Protein AF-0000000084462634 (afdb_homodimer)

Structure (mmCIF, N/CA/C/O backbone):
data_AF-0000000084462634-model_v1
#
loop_
_entity.id
_entity.type
_entity.pdbx_description
1 polymer 'Uncharacterized protein'
#
loop_
_atom_site.group_PDB
_atom_site.id
_atom_site.type_symbol
_atom_site.label_atom_id
_atom_site.label_alt_id
_atom_site.label_comp_id
_atom_site.label_asym_id
_atom_site.label_entity_id
_atom_site.label_seq_id
_atom_site.pdbx_PDB_ins_code
_atom_site.Cartn_x
_atom_site.Cartn_y
_atom_site.Cartn_z
_atom_site.occupancy
_atom_site.B_iso_or_equiv
_atom_site.auth_seq_id
_atom_site.auth_comp_id
_atom_site.auth_asym_id
_atom_site.auth_atom_id
_atom_site.pdbx_PDB_model_num
ATOM 1 N N . MET A 1 1 ? 17.797 -13.641 -8.773 1 78.25 1 MET A N 1
ATOM 2 C CA . MET A 1 1 ? 16.578 -14.242 -8.227 1 78.25 1 MET A CA 1
ATOM 3 C C . MET A 1 1 ? 15.406 -13.273 -8.297 1 78.25 1 MET A C 1
ATOM 5 O O . MET A 1 1 ? 15.594 -12.055 -8.234 1 78.25 1 MET A O 1
ATOM 9 N N . ALA A 1 2 ? 14.234 -13.828 -8.555 1 92.56 2 ALA A N 1
ATOM 10 C CA . ALA A 1 2 ? 13.047 -12.992 -8.703 1 92.56 2 ALA A CA 1
ATOM 11 C C . ALA A 1 2 ? 12.695 -12.312 -7.383 1 92.56 2 ALA A C 1
ATOM 13 O O . ALA A 1 2 ? 12.93 -12.867 -6.309 1 92.56 2 ALA A O 1
ATOM 14 N N . ALA A 1 3 ? 12.227 -11.008 -7.48 1 96.06 3 ALA A N 1
ATOM 15 C CA . ALA A 1 3 ? 11.828 -10.273 -6.285 1 96.06 3 ALA A CA 1
ATOM 16 C C . ALA A 1 3 ? 10.75 -9.242 -6.605 1 96.06 3 ALA A C 1
ATOM 18 O O . ALA A 1 3 ? 10.578 -8.852 -7.766 1 96.06 3 ALA A O 1
ATOM 19 N N . VAL A 1 4 ? 9.992 -8.922 -5.578 1 96.5 4 VAL A N 1
ATOM 20 C CA . VAL A 1 4 ? 9.133 -7.742 -5.586 1 96.5 4 VAL A CA 1
ATOM 21 C C . VAL A 1 4 ? 9.844 -6.586 -4.887 1 96.5 4 VAL A C 1
ATOM 23 O O . VAL A 1 4 ? 10.344 -6.738 -3.77 1 96.5 4 VAL A O 1
ATOM 26 N N . SER A 1 5 ? 9.898 -5.465 -5.582 1 96.94 5 SER A N 1
ATOM 27 C CA . SER A 1 5 ? 10.539 -4.316 -4.941 1 96.94 5 SER A CA 1
ATOM 28 C C . SER A 1 5 ? 9.578 -3.133 -4.844 1 96.94 5 SER A C 1
ATOM 30 O O . SER A 1 5 ? 8.695 -2.971 -5.688 1 96.94 5 SER A O 1
ATOM 32 N N . PHE A 1 6 ? 9.797 -2.381 -3.797 1 96.44 6 PHE A N 1
ATOM 33 C CA . PHE A 1 6 ? 9.023 -1.192 -3.463 1 96.44 6 PHE A CA 1
ATOM 34 C C . PHE A 1 6 ? 9.922 -0.101 -2.893 1 96.44 6 PHE A C 1
ATOM 36 O O . PHE A 1 6 ? 10.727 -0.358 -1.994 1 96.44 6 PHE A O 1
ATOM 43 N N . SER A 1 7 ? 9.867 1.026 -3.521 1 98.12 7 SER A N 1
ATOM 44 C CA . SER A 1 7 ? 10.586 2.189 -3.012 1 98.12 7 SER A CA 1
ATOM 45 C C . SER A 1 7 ? 9.656 3.395 -2.873 1 98.12 7 SER A C 1
ATOM 47 O O . SER A 1 7 ? 8.656 3.494 -3.578 1 98.12 7 SER A O 1
ATOM 49 N N . TYR A 1 8 ? 10.016 4.25 -1.933 1 98.12 8 TYR A N 1
ATOM 50 C CA . TYR A 1 8 ? 9.219 5.453 -1.729 1 98.12 8 TYR A CA 1
ATOM 51 C C . TYR A 1 8 ? 10.094 6.621 -1.295 1 98.12 8 TYR A C 1
ATOM 53 O O . TYR A 1 8 ? 11.203 6.426 -0.807 1 98.12 8 TYR A O 1
ATOM 61 N N . ALA A 1 9 ? 9.617 7.762 -1.544 1 97.5 9 ALA A N 1
ATOM 62 C CA . ALA A 1 9 ? 10.172 9.031 -1.067 1 97.5 9 ALA A CA 1
ATOM 63 C C . ALA A 1 9 ? 9.062 10.008 -0.69 1 97.5 9 ALA A C 1
ATOM 65 O O . ALA A 1 9 ? 8.156 10.266 -1.488 1 97.5 9 ALA A O 1
ATOM 66 N N . LEU A 1 10 ? 9.156 10.477 0.592 1 96.38 10 LEU A N 1
ATOM 67 C CA . LEU A 1 10 ? 8.148 11.375 1.148 1 96.38 10 LEU A CA 1
ATOM 68 C C . LEU A 1 10 ? 8.773 12.711 1.549 1 96.38 10 LEU A C 1
ATOM 70 O O . LEU A 1 10 ? 9.945 12.766 1.932 1 96.38 10 LEU A O 1
ATOM 74 N N . GLU A 1 11 ? 8.039 13.758 1.393 1 92.12 11 GLU A N 1
ATOM 75 C CA . GLU A 1 11 ? 8.414 15.086 1.879 1 92.12 11 GLU A CA 1
ATOM 76 C C . GLU A 1 11 ? 7.359 15.641 2.836 1 92.12 11 GLU A C 1
ATOM 78 O O . GLU A 1 11 ? 6.566 16.5 2.463 1 92.12 11 GLU A O 1
ATOM 83 N N . PRO A 1 12 ? 7.375 15.086 4.047 1 90.5 12 PRO A N 1
ATOM 84 C CA . PRO A 1 12 ? 6.383 15.562 5.012 1 90.5 12 PRO A CA 1
ATOM 85 C C . PRO A 1 12 ? 6.633 17 5.465 1 90.5 12 PRO A C 1
ATOM 87 O O . PRO A 1 12 ? 7.707 17.547 5.207 1 90.5 12 PRO A O 1
ATOM 90 N N . PRO A 1 13 ? 5.574 17.578 6.062 1 88.31 13 PRO A N 1
ATOM 91 C CA . PRO A 1 13 ? 5.773 18.922 6.613 1 88.31 13 PRO A CA 1
ATOM 92 C C . PRO A 1 13 ? 6.914 18.969 7.629 1 88.31 13 PRO A C 1
ATOM 94 O O . PRO A 1 13 ? 7.211 17.969 8.281 1 88.31 13 PRO A O 1
ATOM 97 N N . ALA A 1 14 ? 7.492 20.219 7.695 1 85.69 14 ALA A N 1
ATOM 98 C CA . ALA A 1 14 ? 8.555 20.406 8.68 1 85.69 14 ALA A CA 1
ATOM 99 C C . ALA A 1 14 ? 7.996 20.406 10.102 1 85.69 14 ALA A C 1
ATOM 101 O O . ALA A 1 14 ? 6.867 20.844 10.328 1 85.69 14 ALA A O 1
ATOM 102 N N . GLY A 1 15 ? 8.695 19.875 11.008 1 84.06 15 GLY A N 1
ATOM 103 C CA . GLY A 1 15 ? 8.344 20.047 12.414 1 84.06 15 GLY A CA 1
ATOM 104 C C . GLY A 1 15 ? 7.52 18.891 12.953 1 84.06 15 GLY A C 1
ATOM 105 O O . GLY A 1 15 ? 7.148 18.891 14.133 1 84.06 15 GLY A O 1
ATOM 106 N N . ILE A 1 16 ? 7.156 17.953 12.039 1 88.94 16 ILE A N 1
ATOM 107 C CA . ILE A 1 16 ? 6.352 16.875 12.578 1 88.94 16 ILE A CA 1
ATOM 108 C C . ILE A 1 16 ? 7.262 15.836 13.242 1 88.94 16 ILE A C 1
ATOM 110 O O . ILE A 1 16 ? 8.438 15.727 12.891 1 88.94 16 ILE A O 1
ATOM 114 N N . THR A 1 17 ? 6.684 15.156 14.273 1 92.12 17 THR A N 1
ATOM 115 C CA . THR A 1 17 ? 7.375 14.008 14.844 1 92.12 17 THR A CA 1
ATOM 116 C C . THR A 1 17 ? 7.359 12.828 13.883 1 92.12 17 THR A C 1
ATOM 118 O O . THR A 1 17 ? 6.297 12.297 13.555 1 92.12 17 THR A O 1
ATOM 121 N N . ALA A 1 18 ? 8.531 12.531 13.5 1 93.31 18 ALA A N 1
ATOM 122 C CA . ALA A 1 18 ? 8.641 11.461 12.516 1 93.31 18 ALA A CA 1
ATOM 123 C C . ALA A 1 18 ? 8.312 10.109 13.148 1 93.31 18 ALA A C 1
ATOM 125 O O . ALA A 1 18 ? 8.711 9.836 14.281 1 93.31 18 ALA A O 1
ATOM 126 N N . PRO A 1 19 ? 7.59 9.297 12.375 1 96.75 19 PRO A N 1
ATOM 127 C CA . PRO A 1 19 ? 7.422 7.914 12.828 1 96.75 19 PRO A CA 1
ATOM 128 C C . PRO A 1 19 ? 8.688 7.074 12.641 1 96.75 19 PRO A C 1
ATOM 130 O O . PRO A 1 19 ? 9.734 7.605 12.281 1 96.75 19 PRO A O 1
ATOM 133 N N . ALA A 1 20 ? 8.594 5.75 13.078 1 96.88 20 ALA A N 1
ATOM 134 C CA . ALA A 1 20 ? 9.727 4.828 12.945 1 96.88 20 ALA A CA 1
ATOM 135 C C . ALA A 1 20 ? 10.102 4.633 11.477 1 96.88 20 ALA A C 1
ATOM 137 O O . ALA A 1 20 ? 11.273 4.414 11.156 1 96.88 20 ALA A O 1
ATOM 138 N N . GLU A 1 21 ? 9.125 4.754 10.578 1 97.31 21 GLU A N 1
ATOM 139 C CA . GLU A 1 21 ? 9.352 4.594 9.141 1 97.31 21 GLU A CA 1
ATOM 140 C C . GLU A 1 21 ? 10.086 5.801 8.562 1 97.31 21 GLU A C 1
ATOM 142 O O . GLU A 1 21 ? 9.641 6.941 8.727 1 97.31 21 GLU A O 1
ATOM 147 N N . PRO A 1 22 ? 11.219 5.562 7.867 1 97.5 22 PRO A N 1
ATOM 148 C CA . PRO A 1 22 ? 11.961 6.691 7.297 1 97.5 22 PRO A CA 1
ATOM 149 C C . PRO A 1 22 ? 11.203 7.379 6.164 1 97.5 22 PRO A C 1
ATOM 151 O O . PRO A 1 22 ? 10.227 6.832 5.648 1 97.5 22 PRO A O 1
ATOM 154 N N . LYS A 1 23 ? 11.648 8.609 5.793 1 96.88 23 LYS A N 1
ATOM 155 C CA . LYS A 1 23 ? 11.008 9.406 4.754 1 96.88 23 LYS A CA 1
ATOM 156 C C . LYS A 1 23 ? 11.266 8.812 3.371 1 96.88 23 LYS A C 1
ATOM 158 O O . LYS A 1 23 ? 10.617 9.195 2.395 1 96.88 23 LYS A O 1
ATOM 163 N N . ALA A 1 24 ? 12.297 8.023 3.275 1 97.75 24 ALA A N 1
ATOM 164 C CA . ALA A 1 24 ? 12.609 7.332 2.027 1 97.75 24 ALA A CA 1
ATOM 165 C C . ALA A 1 24 ? 13.297 5.992 2.299 1 97.75 24 ALA A C 1
ATOM 167 O O . ALA A 1 24 ? 14.102 5.875 3.229 1 97.75 24 ALA A O 1
ATOM 168 N N . ALA A 1 25 ? 12.883 4.996 1.543 1 98.31 25 ALA A N 1
ATOM 169 C CA . ALA A 1 25 ? 13.516 3.686 1.664 1 98.31 25 ALA A CA 1
ATOM 170 C C . ALA A 1 25 ? 13.227 2.82 0.443 1 98.31 25 ALA A C 1
ATOM 172 O O . ALA A 1 25 ? 12.328 3.131 -0.345 1 98.31 25 ALA A O 1
ATOM 173 N N . LYS A 1 26 ? 14.078 1.84 0.273 1 97.94 26 LYS A N 1
ATOM 174 C CA . LYS A 1 26 ? 13.891 0.791 -0.724 1 97.94 26 LYS A CA 1
ATOM 175 C C . LYS A 1 26 ? 13.758 -0.579 -0.063 1 97.94 26 LYS A C 1
ATOM 177 O O . LYS A 1 26 ? 14.57 -0.938 0.796 1 97.94 26 LYS A O 1
ATOM 182 N N . HIS A 1 27 ? 12.695 -1.283 -0.397 1 97.94 27 HIS A N 1
ATOM 183 C CA . HIS A 1 27 ? 12.445 -2.621 0.127 1 97.94 27 HIS A CA 1
ATOM 184 C C . HIS A 1 27 ? 12.414 -3.656 -0.992 1 97.94 27 HIS A C 1
ATOM 186 O O . HIS A 1 27 ? 11.969 -3.363 -2.104 1 97.94 27 HIS A O 1
ATOM 192 N N . SER A 1 28 ? 12.93 -4.836 -0.681 1 97.88 28 SER A N 1
ATOM 193 C CA . SER A 1 28 ? 12.93 -5.961 -1.611 1 97.88 28 SER A CA 1
ATOM 194 C C . SER A 1 28 ? 12.422 -7.234 -0.938 1 97.88 28 SER A C 1
ATOM 196 O O . SER A 1 28 ? 12.812 -7.539 0.191 1 97.88 28 SER A O 1
ATOM 198 N N . PHE A 1 29 ? 11.562 -7.945 -1.615 1 98 29 PHE A N 1
ATOM 199 C CA . PHE A 1 29 ? 10.938 -9.172 -1.136 1 98 29 PHE A CA 1
ATOM 200 C C . PHE A 1 29 ? 11.227 -10.328 -2.084 1 98 29 PHE A C 1
ATOM 202 O O . PHE A 1 29 ? 10.555 -10.477 -3.111 1 98 29 PHE A O 1
ATOM 209 N N . PRO A 1 30 ? 12.227 -11.094 -1.729 1 97.44 30 PRO A N 1
ATOM 210 C CA . PRO A 1 30 ? 12.617 -12.18 -2.643 1 97.44 30 PRO A CA 1
ATOM 211 C C . PRO A 1 30 ? 11.516 -13.227 -2.814 1 97.44 30 PRO A C 1
ATOM 213 O O . PRO A 1 30 ? 10.781 -13.516 -1.868 1 97.44 30 PRO A O 1
ATOM 216 N N . VAL A 1 31 ? 11.375 -13.695 -4.043 1 96.31 31 VAL A N 1
ATOM 217 C CA . VAL A 1 31 ? 10.539 -14.859 -4.324 1 96.31 31 VAL A CA 1
ATOM 218 C C . VAL A 1 31 ? 11.352 -16.141 -4.152 1 96.31 31 VAL A C 1
ATOM 220 O O . VAL A 1 31 ? 12.148 -16.5 -5.023 1 96.31 31 VAL A O 1
ATOM 223 N N . VAL A 1 32 ? 11.141 -16.781 -2.988 1 95.25 32 VAL A N 1
ATOM 224 C CA . VAL A 1 32 ? 11.906 -17.984 -2.662 1 95.25 32 VAL A CA 1
ATOM 225 C C . VAL A 1 32 ? 10.969 -19.188 -2.564 1 95.25 32 VAL A C 1
ATOM 227 O O . VAL A 1 32 ? 10.359 -19.422 -1.52 1 95.25 32 VAL A O 1
ATOM 230 N N . PRO A 1 33 ? 10.938 -19.875 -3.672 1 92.94 33 PRO A N 1
ATOM 231 C CA . PRO A 1 33 ? 10.055 -21.031 -3.635 1 92.94 33 PRO A CA 1
ATOM 232 C C . PRO A 1 33 ? 10.492 -22.078 -2.605 1 92.94 33 PRO A C 1
ATOM 234 O O . PRO A 1 33 ? 11.688 -22.344 -2.461 1 92.94 33 PRO A O 1
ATOM 237 N N . GLY A 1 34 ? 9.539 -22.484 -1.8 1 91.56 34 GLY A N 1
ATOM 238 C CA . GLY A 1 34 ? 9.773 -23.578 -0.873 1 91.56 34 GLY A CA 1
ATOM 239 C C . GLY A 1 34 ? 9.414 -24.938 -1.444 1 91.56 34 GLY A C 1
ATOM 240 O O . GLY A 1 34 ? 9.555 -25.172 -2.646 1 91.56 34 GLY A O 1
ATOM 241 N N . ALA A 1 35 ? 9.133 -25.812 -0.493 1 86.81 35 ALA A N 1
ATOM 242 C CA . ALA A 1 35 ? 8.648 -27.125 -0.884 1 86.81 35 ALA A CA 1
ATOM 243 C C . ALA A 1 35 ? 7.195 -27.078 -1.332 1 86.81 35 ALA A C 1
ATOM 245 O O . ALA A 1 35 ? 6.43 -26.219 -0.873 1 86.81 35 ALA A O 1
ATOM 246 N N . GLY A 1 36 ? 6.848 -27.719 -2.42 1 80.94 36 GLY A N 1
ATOM 247 C CA . GLY A 1 36 ? 5.473 -27.828 -2.887 1 80.94 36 GLY A CA 1
ATOM 248 C C . GLY A 1 36 ? 5.215 -29.062 -3.721 1 80.94 36 GLY A C 1
ATOM 249 O O . GLY A 1 36 ? 6.094 -29.922 -3.863 1 80.94 36 GLY A O 1
ATOM 250 N N . ARG A 1 37 ? 3.918 -29.203 -4.059 1 85.5 37 ARG A N 1
ATOM 251 C CA . ARG A 1 37 ? 3.533 -30.328 -4.887 1 85.5 37 ARG A CA 1
ATOM 252 C C . ARG A 1 37 ? 4.285 -30.328 -6.211 1 85.5 37 ARG A C 1
ATOM 254 O O . ARG A 1 37 ? 4.516 -31.375 -6.809 1 85.5 37 ARG A O 1
ATOM 261 N N . SER A 1 38 ? 4.598 -29.109 -6.66 1 88.38 38 SER A N 1
ATOM 262 C CA . SER A 1 38 ? 5.375 -28.891 -7.879 1 88.38 38 SER A CA 1
ATOM 263 C C . SER A 1 38 ? 6.207 -27.609 -7.789 1 88.38 38 SER A C 1
ATOM 265 O O . SER A 1 38 ? 5.934 -26.75 -6.961 1 88.38 38 SER A O 1
ATOM 267 N N . ALA A 1 39 ? 7.203 -27.578 -8.602 1 86.5 39 ALA A N 1
ATOM 268 C CA . ALA A 1 39 ? 8.047 -26.391 -8.672 1 86.5 39 ALA A CA 1
ATOM 269 C C . ALA A 1 39 ? 7.227 -25.156 -9.055 1 86.5 39 ALA A C 1
ATOM 271 O O . ALA A 1 39 ? 7.48 -24.062 -8.555 1 86.5 39 ALA A O 1
ATOM 272 N N . THR A 1 40 ? 6.273 -25.391 -9.898 1 87.38 40 THR A N 1
ATOM 273 C CA . THR A 1 40 ? 5.41 -24.312 -10.367 1 87.38 40 THR A CA 1
ATOM 274 C C . THR A 1 40 ? 4.539 -23.797 -9.227 1 87.38 40 THR A C 1
ATOM 276 O O . THR A 1 40 ? 4.453 -22.578 -9.016 1 87.38 40 THR A O 1
ATOM 279 N N . GLU A 1 41 ? 3.986 -24.625 -8.555 1 86.94 41 GLU A N 1
ATOM 280 C CA . GLU A 1 41 ? 3.158 -24.234 -7.418 1 86.94 41 GLU A CA 1
ATOM 281 C C . GLU A 1 41 ? 3.984 -23.531 -6.352 1 86.94 41 GLU A C 1
ATOM 283 O O . GLU A 1 41 ? 3.539 -22.531 -5.777 1 86.94 41 GLU A O 1
ATOM 288 N N . ALA A 1 42 ? 5.125 -24.016 -6.109 1 91.69 42 ALA A N 1
ATOM 289 C CA . ALA A 1 42 ? 6.008 -23.422 -5.109 1 91.69 42 ALA A CA 1
ATOM 290 C C . ALA A 1 42 ? 6.387 -21.984 -5.492 1 91.69 42 ALA A C 1
ATOM 292 O O . ALA A 1 42 ? 6.449 -21.109 -4.633 1 91.69 42 ALA A O 1
ATOM 293 N N . TYR A 1 43 ? 6.586 -21.812 -6.758 1 92.94 43 TYR A N 1
ATOM 294 C CA . TYR A 1 43 ? 6.949 -20.484 -7.215 1 92.94 43 TYR A CA 1
ATOM 295 C C . TYR A 1 43 ? 5.777 -19.516 -7.074 1 92.94 43 TYR A C 1
ATOM 297 O O . TYR A 1 43 ? 5.949 -18.375 -6.629 1 92.94 43 TYR A O 1
ATOM 305 N N . TYR A 1 44 ? 4.562 -19.953 -7.426 1 93.44 44 TYR A N 1
ATOM 306 C CA . TYR A 1 44 ? 3.375 -19.109 -7.332 1 93.44 44 TYR A CA 1
ATOM 307 C C . TYR A 1 44 ? 3.096 -18.719 -5.887 1 93.44 44 TYR A C 1
ATOM 309 O O . TYR A 1 44 ? 2.771 -17.562 -5.598 1 93.44 44 TYR A O 1
ATOM 317 N N . THR A 1 45 ? 3.25 -19.656 -5.039 1 92.94 45 THR A N 1
ATOM 318 C CA . THR A 1 45 ? 3.035 -19.391 -3.619 1 92.94 45 THR A CA 1
ATOM 319 C C . THR A 1 45 ? 4.043 -18.359 -3.1 1 92.94 45 THR A C 1
ATOM 321 O O . THR A 1 45 ? 3.672 -17.422 -2.395 1 92.94 45 THR A O 1
ATOM 324 N N . ALA A 1 46 ? 5.23 -18.531 -3.492 1 95.5 46 ALA A N 1
ATOM 325 C CA . ALA A 1 46 ? 6.285 -17.625 -3.061 1 95.5 46 ALA A CA 1
ATOM 326 C C . ALA A 1 46 ? 6.07 -16.234 -3.635 1 95.5 46 ALA A C 1
ATOM 328 O O . ALA A 1 46 ? 6.293 -15.227 -2.949 1 95.5 46 ALA A O 1
ATOM 329 N N . ALA A 1 47 ? 5.648 -16.188 -4.879 1 96.06 47 ALA A N 1
ATOM 330 C CA . ALA A 1 47 ? 5.391 -14.898 -5.527 1 96.06 47 ALA A CA 1
ATOM 331 C C . ALA A 1 47 ? 4.246 -14.164 -4.844 1 96.06 47 ALA A C 1
ATOM 333 O O . ALA A 1 47 ? 4.34 -12.961 -4.586 1 96.06 47 ALA A O 1
ATOM 334 N N . SER A 1 48 ? 3.182 -14.922 -4.52 1 95 48 SER A N 1
ATOM 335 C CA . SER A 1 48 ? 2.047 -14.328 -3.818 1 95 48 SER A CA 1
ATOM 336 C C . SER A 1 48 ? 2.459 -13.797 -2.449 1 95 48 SER A C 1
ATOM 338 O O . SER A 1 48 ? 2.035 -12.711 -2.047 1 95 48 SER A O 1
ATOM 340 N N . ALA A 1 49 ? 3.275 -14.508 -1.834 1 96.25 49 ALA A N 1
ATOM 341 C CA . ALA A 1 49 ? 3.742 -14.086 -0.515 1 96.25 49 ALA A CA 1
ATOM 342 C C . ALA A 1 49 ? 4.586 -12.82 -0.606 1 96.25 49 ALA A C 1
ATOM 344 O O . ALA A 1 49 ? 4.477 -11.93 0.244 1 96.25 49 ALA A O 1
ATOM 345 N N . ALA A 1 50 ? 5.434 -12.805 -1.58 1 97.62 50 ALA A N 1
ATOM 346 C CA . ALA A 1 50 ? 6.266 -11.625 -1.783 1 97.62 50 ALA A CA 1
ATOM 347 C C . ALA A 1 50 ? 5.41 -10.391 -2.053 1 97.62 50 ALA A C 1
ATOM 349 O O . ALA A 1 50 ? 5.668 -9.312 -1.509 1 97.62 50 ALA A O 1
ATOM 350 N N . LEU A 1 51 ? 4.344 -10.578 -2.826 1 97.69 51 LEU A N 1
ATOM 351 C CA . LEU A 1 51 ? 3.432 -9.484 -3.137 1 97.69 51 LEU A CA 1
ATOM 352 C C . LEU A 1 51 ? 2.695 -9.016 -1.886 1 97.69 51 LEU A C 1
ATOM 354 O O . LEU A 1 51 ? 2.545 -7.816 -1.659 1 97.69 51 LEU A O 1
ATOM 358 N N . LYS A 1 52 ? 2.262 -9.922 -1.144 1 97.62 52 LYS A N 1
ATOM 359 C CA . LYS A 1 52 ? 1.548 -9.602 0.089 1 97.62 52 LYS A CA 1
ATOM 360 C C . LYS A 1 52 ? 2.449 -8.852 1.067 1 97.62 52 LYS A C 1
ATOM 362 O O . LYS A 1 52 ? 2.01 -7.91 1.726 1 97.62 52 LYS A O 1
ATOM 367 N N . SER A 1 53 ? 3.639 -9.242 1.167 1 98 53 SER A N 1
ATOM 368 C CA . SER A 1 53 ? 4.59 -8.594 2.062 1 98 53 SER A CA 1
ATOM 369 C C . SER A 1 53 ? 4.879 -7.164 1.616 1 98 53 SER A C 1
ATOM 371 O O . SER A 1 53 ? 4.977 -6.254 2.445 1 98 53 SER A O 1
ATOM 373 N N . ALA A 1 54 ? 5.047 -6.992 0.354 1 98.06 54 ALA A N 1
ATOM 374 C CA . ALA A 1 54 ? 5.266 -5.656 -0.188 1 98.06 54 ALA A CA 1
ATOM 375 C C . ALA A 1 54 ? 4.082 -4.742 0.108 1 98.06 54 ALA A C 1
ATOM 377 O O . ALA A 1 54 ? 4.262 -3.592 0.513 1 98.06 54 ALA A O 1
ATOM 378 N N . GLN A 1 55 ? 2.885 -5.305 -0.094 1 97.81 55 GLN A N 1
ATOM 379 C CA . GLN A 1 55 ? 1.665 -4.555 0.184 1 97.81 55 GLN A CA 1
ATOM 380 C C . GLN A 1 55 ? 1.593 -4.148 1.652 1 97.81 55 GLN A C 1
ATOM 382 O O . GLN A 1 55 ? 1.281 -2.996 1.969 1 97.81 55 GLN A O 1
ATOM 387 N N . ALA A 1 56 ? 1.848 -5.031 2.494 1 98.12 56 ALA A N 1
ATOM 388 C CA . ALA A 1 56 ? 1.815 -4.777 3.932 1 98.12 56 ALA A CA 1
ATOM 389 C C . ALA A 1 56 ? 2.822 -3.697 4.32 1 98.12 56 ALA A C 1
ATOM 391 O O . ALA A 1 56 ? 2.52 -2.818 5.129 1 98.12 56 ALA A O 1
ATOM 392 N N . GLN A 1 57 ? 3.996 -3.787 3.752 1 98 57 GLN A N 1
ATOM 393 C CA . GLN A 1 57 ? 5.027 -2.799 4.047 1 98 57 GLN A CA 1
ATOM 394 C C . GLN A 1 57 ? 4.613 -1.411 3.564 1 98 57 GLN A C 1
ATOM 396 O O . GLN A 1 57 ? 4.812 -0.419 4.27 1 98 57 GLN A O 1
ATOM 401 N N . ALA A 1 58 ? 4.078 -1.388 2.363 1 98.06 58 ALA A N 1
ATOM 402 C CA . ALA A 1 58 ? 3.594 -0.114 1.84 1 98.06 58 ALA A CA 1
ATOM 403 C C . ALA A 1 58 ? 2.525 0.483 2.75 1 98.06 58 ALA A C 1
ATOM 405 O O . ALA A 1 58 ? 2.566 1.673 3.072 1 98.06 58 ALA A O 1
ATOM 406 N N . ASN A 1 59 ? 1.568 -0.334 3.154 1 98.25 59 ASN A N 1
ATOM 407 C CA . ASN A 1 59 ? 0.503 0.121 4.043 1 98.25 59 ASN A CA 1
ATOM 408 C C . ASN A 1 59 ? 1.059 0.618 5.375 1 98.25 59 ASN A C 1
ATOM 410 O O . ASN A 1 59 ? 0.603 1.634 5.902 1 98.25 59 ASN A O 1
ATOM 414 N N . GLU A 1 60 ? 1.97 -0.079 5.883 1 98.25 60 GLU A N 1
ATOM 415 C CA . GLU A 1 60 ? 2.59 0.316 7.145 1 98.25 60 GLU A CA 1
ATOM 416 C C . GLU A 1 60 ? 3.254 1.685 7.027 1 98.25 60 GLU A C 1
ATOM 418 O O . GLU A 1 60 ? 3.045 2.557 7.875 1 98.25 60 GLU A O 1
ATOM 423 N N . VAL A 1 61 ? 4.027 1.854 6.02 1 98.19 61 VAL A N 1
ATOM 424 C CA . VAL A 1 61 ? 4.773 3.09 5.812 1 98.19 61 VAL A CA 1
ATOM 425 C C . VAL A 1 61 ? 3.805 4.258 5.641 1 98.19 61 VAL A C 1
ATOM 427 O O . VAL A 1 61 ? 3.898 5.258 6.355 1 98.19 61 VAL A O 1
ATOM 430 N N . PHE A 1 62 ? 2.826 4.137 4.73 1 98.12 62 PHE A N 1
ATOM 431 C CA . PHE A 1 62 ? 1.956 5.258 4.391 1 98.12 62 PHE A CA 1
ATOM 432 C C . PHE A 1 62 ? 0.996 5.562 5.535 1 98.12 62 PHE A C 1
ATOM 434 O O . PHE A 1 62 ? 0.662 6.723 5.781 1 98.12 62 PHE A O 1
ATOM 441 N N . SER A 1 63 ? 0.615 4.516 6.23 1 97.75 63 SER A N 1
ATOM 442 C CA . SER A 1 63 ? -0.244 4.738 7.387 1 97.75 63 SER A CA 1
ATOM 443 C C . SER A 1 63 ? 0.505 5.461 8.5 1 97.75 63 SER A C 1
ATOM 445 O O . SER A 1 63 ? -0.04 6.367 9.141 1 97.75 63 SER A O 1
ATOM 447 N N . ALA A 1 64 ? 1.752 5.078 8.75 1 98 64 ALA A N 1
ATOM 448 C CA . ALA A 1 64 ? 2.541 5.707 9.812 1 98 64 ALA A CA 1
ATOM 449 C C . ALA A 1 64 ? 2.734 7.195 9.539 1 98 64 ALA A C 1
ATOM 451 O O . ALA A 1 64 ? 2.594 8.016 10.453 1 98 64 ALA A O 1
ATOM 452 N N . TRP A 1 65 ? 2.979 7.496 8.344 1 97.75 65 TRP A N 1
ATOM 453 C CA . TRP A 1 65 ? 3.232 8.891 7.996 1 97.75 65 TRP A CA 1
ATOM 454 C C . TRP A 1 65 ? 1.933 9.68 7.941 1 97.75 65 TRP A C 1
ATOM 456 O O . TRP A 1 65 ? 1.896 10.852 8.328 1 97.75 65 TRP A O 1
ATOM 466 N N . LYS A 1 66 ? 0.88 9.086 7.438 1 96.06 66 LYS A N 1
ATOM 467 C CA . LYS A 1 66 ? -0.434 9.727 7.457 1 96.06 66 LYS A CA 1
ATOM 468 C C . LYS A 1 66 ? -0.853 10.078 8.883 1 96.06 66 LYS A C 1
ATOM 470 O O . LYS A 1 66 ? -1.334 11.188 9.141 1 96.06 66 LYS A O 1
ATOM 475 N N . ASP A 1 67 ? -0.613 9.18 9.75 1 96.31 67 ASP A N 1
ATOM 476 C CA . ASP A 1 67 ? -0.952 9.406 11.156 1 96.31 67 ASP A CA 1
ATOM 477 C C . ASP A 1 67 ? -0.101 10.523 11.758 1 96.31 67 ASP A C 1
ATOM 479 O O . ASP A 1 67 ? -0.61 11.375 12.484 1 96.31 67 ASP A O 1
ATOM 483 N N . ALA A 1 68 ? 1.189 10.484 11.438 1 96 68 ALA A N 1
ATOM 484 C CA . ALA A 1 68 ? 2.096 11.508 11.953 1 96 68 ALA A CA 1
ATOM 485 C C . ALA A 1 68 ? 1.692 12.898 11.461 1 96 68 ALA A C 1
ATOM 487 O O . ALA A 1 68 ? 1.653 13.852 12.234 1 96 68 ALA A O 1
ATOM 488 N N . VAL A 1 69 ? 1.354 12.977 10.242 1 95.38 69 VAL A N 1
ATOM 489 C CA . VAL A 1 69 ? 0.93 14.242 9.648 1 95.38 69 VAL A CA 1
ATOM 490 C C . VAL A 1 69 ? -0.417 14.664 10.234 1 95.38 69 VAL A C 1
ATOM 492 O O . VAL A 1 69 ? -0.616 15.828 10.578 1 95.38 69 VAL A O 1
ATOM 495 N N . GLY A 1 70 ? -1.302 13.742 10.297 1 92.5 70 GLY A N 1
ATOM 496 C CA . GLY A 1 70 ? -2.611 14.008 10.875 1 92.5 70 GLY A CA 1
ATOM 497 C C . GLY A 1 70 ? -2.549 14.469 12.312 1 92.5 70 GLY A C 1
ATOM 498 O O . GLY A 1 70 ? -3.264 15.398 12.703 1 92.5 70 GLY A O 1
ATOM 499 N N . ASP A 1 71 ? -1.688 13.875 13.078 1 91.31 71 ASP A N 1
ATOM 500 C CA . ASP A 1 71 ? -1.509 14.234 14.477 1 91.31 71 ASP A CA 1
ATOM 501 C C . ASP A 1 71 ? -0.945 15.648 14.609 1 91.31 71 ASP A C 1
ATOM 503 O O . ASP A 1 71 ? -1.37 16.406 15.477 1 91.31 71 ASP A O 1
ATOM 507 N N . ALA A 1 72 ? -0.01 15.961 13.773 1 89.19 72 ALA A N 1
ATOM 508 C CA . ALA A 1 72 ? 0.594 17.281 13.797 1 89.19 72 ALA A CA 1
ATOM 509 C C . ALA A 1 72 ? -0.421 18.359 13.406 1 89.19 72 ALA A C 1
ATOM 511 O O . ALA A 1 72 ? -0.413 19.469 13.961 1 89.19 72 ALA A O 1
ATOM 512 N N . GLU A 1 73 ? -1.287 18.031 12.492 1 85.69 73 GLU A N 1
ATOM 513 C CA . GLU A 1 73 ? -2.332 18.953 12.055 1 85.69 73 GLU A CA 1
ATOM 514 C C . GLU A 1 73 ? -3.326 19.234 13.18 1 85.69 73 GLU A C 1
ATOM 516 O O . GLU A 1 73 ? -3.711 20.391 13.406 1 85.69 73 GLU A O 1
ATOM 521 N N . LYS A 1 74 ? -3.754 18.234 13.906 1 83.31 74 LYS A N 1
ATOM 522 C CA . LYS A 1 74 ? -4.68 18.359 15.023 1 83.31 74 LYS A CA 1
ATOM 523 C C . LYS A 1 74 ? -4.09 19.219 16.141 1 83.31 74 LYS A C 1
ATOM 525 O O . LYS A 1 74 ? -4.797 20.016 16.75 1 83.31 74 LYS A O 1
ATOM 530 N N . HIS A 1 75 ? -2.83 19.016 16.375 1 78.44 75 HIS A N 1
ATOM 531 C CA . HIS A 1 75 ? -2.158 19.781 17.422 1 78.44 75 HIS A CA 1
ATOM 532 C C . HIS A 1 75 ? -2.041 21.25 17.062 1 78.44 75 HIS A C 1
ATOM 534 O O . HIS A 1 75 ? -2.039 22.109 17.938 1 78.44 75 HIS A O 1
ATOM 540 N N . LYS A 1 76 ? -1.915 21.5 15.859 1 75.25 76 LYS A N 1
ATOM 541 C CA . LYS A 1 76 ? -1.814 22.875 15.414 1 75.25 76 LYS A CA 1
ATOM 542 C C . LYS A 1 76 ? -3.172 23.578 15.469 1 75.25 76 LYS A C 1
ATOM 544 O O . LYS A 1 76 ? -3.256 24.766 15.766 1 75.25 76 LYS A O 1
ATOM 549 N N . GLU A 1 77 ? -4.25 22.906 15.055 1 67.69 77 GLU A N 1
ATOM 550 C CA . GLU A 1 77 ? -5.582 23.5 15.055 1 67.69 77 GLU A CA 1
ATOM 551 C C . GLU A 1 77 ? -6.133 23.625 16.469 1 67.69 77 GLU A C 1
ATOM 553 O O . GLU A 1 77 ? -6.914 24.531 16.766 1 67.69 77 GLU A O 1
ATOM 558 N N . ASN A 1 78 ? -6.035 22.547 17.219 1 61.91 78 ASN A N 1
ATOM 559 C CA . ASN A 1 78 ? -6.527 22.609 18.594 1 61.91 78 ASN A CA 1
ATOM 560 C C . ASN A 1 78 ? -5.426 22.281 19.594 1 61.91 78 ASN A C 1
ATOM 562 O O . ASN A 1 78 ? -5.375 21.188 20.141 1 61.91 78 ASN A O 1
ATOM 566 N N . PRO A 1 79 ? -4.391 23.156 19.609 1 55.47 79 PRO A N 1
ATOM 567 C CA . PRO A 1 79 ? -3.314 22.844 20.547 1 55.47 79 PRO A CA 1
ATOM 568 C C . PRO A 1 79 ? -3.834 22.344 21.891 1 55.47 79 PRO A C 1
ATOM 570 O O . PRO A 1 79 ? -3.148 21.594 22.578 1 55.47 79 PRO A O 1
ATOM 573 N N . GLY A 1 80 ? -4.871 22.859 22.422 1 51.97 80 GLY A N 1
ATOM 574 C CA . GLY A 1 80 ? -5.41 22.438 23.703 1 51.97 80 GLY A CA 1
ATOM 575 C C . GLY A 1 80 ? -6.07 21.062 23.641 1 51.97 80 GLY A C 1
ATOM 576 O O . GLY A 1 80 ? -6.121 20.344 24.641 1 51.97 80 GLY A O 1
ATOM 577 N N . ASN A 1 81 ? -6.938 20.844 22.719 1 49.31 81 ASN A N 1
ATOM 578 C CA . ASN A 1 81 ? -7.812 19.688 22.688 1 49.31 81 ASN A CA 1
ATOM 579 C C . ASN A 1 81 ? -7.129 18.484 22.047 1 49.31 81 ASN A C 1
ATOM 581 O O . ASN A 1 81 ? -7.789 17.5 21.672 1 49.31 81 ASN A O 1
ATOM 585 N N . VAL A 1 82 ? -5.977 18.688 21.719 1 48.44 82 VAL A N 1
ATOM 586 C CA . VAL A 1 82 ? -5.387 17.594 20.969 1 48.44 82 VAL A CA 1
ATOM 587 C C . VAL A 1 82 ? -5.391 16.328 21.828 1 48.44 82 VAL A C 1
ATOM 589 O O . VAL A 1 82 ? -4.332 15.82 22.203 1 48.44 82 VAL A O 1
ATOM 592 N N . GLY A 1 83 ? -5.922 16.359 23.047 1 43.09 83 GLY A N 1
ATOM 593 C CA . GLY A 1 83 ? -6.004 15.023 23.609 1 43.09 83 GLY A CA 1
ATOM 594 C C . GLY A 1 83 ? -6.566 14 22.656 1 43.09 83 GLY A C 1
ATOM 595 O O . GLY A 1 83 ? -7.172 14.359 21.641 1 43.09 83 GLY A O 1
ATOM 596 N N . LYS A 1 84 ? -6.586 12.672 22.922 1 46 84 LYS A N 1
ATOM 597 C CA . LYS A 1 84 ? -7.121 11.547 22.156 1 46 84 LYS A CA 1
ATOM 598 C C . LYS A 1 84 ? -8.406 11.93 21.438 1 46 84 LYS A C 1
ATOM 600 O O . LYS A 1 84 ? -9.07 12.898 21.812 1 46 84 LYS A O 1
ATOM 605 N N . GLY A 1 85 ? -9 11.359 20.297 1 42.94 85 GLY A N 1
ATOM 606 C CA . GLY A 1 85 ? -10.188 11.391 19.453 1 42.94 85 GLY A CA 1
ATOM 607 C C . GLY A 1 85 ? -11.453 11.695 20.234 1 42.94 85 GLY A C 1
ATOM 608 O O . GLY A 1 85 ? -12.375 10.875 20.266 1 42.94 85 GLY A O 1
ATOM 609 N N . GLN A 1 86 ? -11.516 12.312 21.375 1 40.5 86 GLN A N 1
ATOM 610 C CA . GLN A 1 86 ? -12.883 12.562 21.828 1 40.5 86 GLN A CA 1
ATOM 611 C C . GLN A 1 86 ? -13.555 13.625 20.969 1 40.5 86 GLN A C 1
ATOM 613 O O . GLN A 1 86 ? -13.086 14.766 20.891 1 40.5 86 GLN A O 1
ATOM 618 N N . GLY A 1 87 ? -14.008 13.32 19.797 1 42.62 87 GLY A N 1
ATOM 619 C CA . GLY A 1 87 ? -14.828 14.102 18.891 1 42.62 87 GLY A CA 1
ATOM 620 C C . GLY A 1 87 ? -15.695 15.125 19.594 1 42.62 87 GLY A C 1
ATOM 621 O O . GLY A 1 87 ? -15.883 15.047 20.812 1 42.62 87 GLY A O 1
ATOM 622 N N . LYS A 1 88 ? -15.992 16.234 19.031 1 45.06 88 LYS A N 1
ATOM 623 C CA . LYS A 1 88 ? -16.938 17.25 19.484 1 45.06 88 LYS A CA 1
ATOM 624 C C . LYS A 1 88 ? -18.094 16.609 20.25 1 45.06 88 LYS A C 1
ATOM 626 O O . LYS A 1 88 ? -18.594 17.172 21.219 1 45.06 88 LYS A O 1
ATOM 631 N N . ALA A 1 89 ? -18.406 15.461 19.812 1 48.28 89 ALA A N 1
ATOM 632 C CA . ALA A 1 89 ? -19.484 14.711 20.438 1 48.28 89 ALA A CA 1
ATOM 633 C C . ALA A 1 89 ? -19.094 14.227 21.828 1 48.28 89 ALA A C 1
ATOM 635 O O . ALA A 1 89 ? -19.891 14.266 22.766 1 48.28 89 ALA A O 1
ATOM 636 N N . SER A 1 90 ? -17.891 13.938 21.984 1 52.03 90 SER A N 1
ATOM 637 C CA . SER A 1 90 ? -17.422 13.5 23.297 1 52.03 90 SER A CA 1
ATOM 638 C C . SER A 1 90 ? -17.172 14.688 24.219 1 52.03 90 SER A C 1
ATOM 640 O O . SER A 1 90 ? -17.453 14.625 25.422 1 52.03 90 SER A O 1
ATOM 642 N N . ARG A 1 91 ? -16.828 15.758 23.719 1 49.28 91 ARG A N 1
ATOM 643 C CA . ARG A 1 91 ? -16.734 17.016 24.453 1 49.28 91 ARG A CA 1
ATOM 644 C C . ARG A 1 91 ? -18.109 17.594 24.734 1 49.28 91 ARG A C 1
ATOM 646 O O . ARG A 1 91 ? -18.359 18.125 25.828 1 49.28 91 ARG A O 1
ATOM 653 N N . MET A 1 92 ? -18.875 17.422 23.688 1 50.34 92 MET A N 1
ATOM 654 C CA . MET A 1 92 ? -20.266 17.844 23.875 1 50.34 92 MET A CA 1
ATOM 655 C C . MET A 1 92 ? -20.969 16.938 24.859 1 50.34 92 MET A C 1
ATOM 657 O O . MET A 1 92 ? -21.75 17.406 25.688 1 50.34 92 MET A O 1
ATOM 661 N N . MET A 1 93 ? -20.688 15.711 24.812 1 51.62 93 MET A N 1
ATOM 662 C CA . MET A 1 93 ? -21.266 14.789 25.781 1 51.62 93 MET A CA 1
ATOM 663 C C . MET A 1 93 ? -20.703 15.031 27.188 1 51.62 93 MET A C 1
ATOM 665 O O . MET A 1 93 ? -21.438 14.953 28.172 1 51.62 93 MET A O 1
ATOM 669 N N . ALA A 1 94 ? -19.547 15.43 27.359 1 49.88 94 ALA A N 1
ATOM 670 C CA . ALA A 1 94 ? -18.953 15.758 28.656 1 49.88 94 ALA A CA 1
ATOM 671 C C . ALA A 1 94 ? -19.453 17.109 29.156 1 49.88 94 ALA A C 1
ATOM 673 O O . ALA A 1 94 ? -19.688 17.281 30.359 1 49.88 94 ALA A O 1
ATOM 674 N N . ALA A 1 95 ? -19.672 18.016 28.297 1 49.5 95 ALA A N 1
ATOM 675 C CA . ALA A 1 95 ? -20.234 19.312 28.672 1 49.5 95 ALA A CA 1
ATOM 676 C C . ALA A 1 95 ? -21.688 19.156 29.125 1 49.5 95 ALA A C 1
ATOM 678 O O . ALA A 1 95 ? -22.094 19.781 30.094 1 49.5 95 ALA A O 1
ATOM 679 N N . ASN A 1 96 ? -22.438 18.344 28.359 1 52.5 96 ASN A N 1
ATOM 680 C CA . ASN A 1 96 ? -23.812 18.094 28.766 1 52.5 96 ASN A CA 1
ATOM 681 C C . ASN A 1 96 ? -23.891 17.391 30.109 1 52.5 96 ASN A C 1
ATOM 683 O O . ASN A 1 96 ? -24.734 17.719 30.953 1 52.5 96 ASN A O 1
ATOM 687 N N . LYS A 1 97 ? -23 16.469 30.328 1 52.41 97 LYS A N 1
ATOM 688 C CA . LYS A 1 97 ? -22.953 15.781 31.625 1 52.41 97 LYS A CA 1
ATOM 689 C C . LYS A 1 97 ? -22.547 16.734 32.75 1 52.41 97 LYS A C 1
ATOM 691 O O . LYS A 1 97 ? -23.094 16.688 33.844 1 52.41 97 LYS A O 1
ATOM 696 N N . ALA A 1 98 ? -21.703 17.641 32.438 1 52.31 98 ALA A N 1
ATOM 697 C CA . ALA A 1 98 ? -21.281 18.656 33.406 1 52.31 98 ALA A CA 1
ATOM 698 C C . ALA A 1 98 ? -22.406 19.656 33.688 1 52.31 98 ALA A C 1
ATOM 700 O O . ALA A 1 98 ? -22.594 20.078 34.812 1 52.31 98 ALA A O 1
ATOM 701 N N . ALA A 1 99 ? -23.188 19.906 32.719 1 51.75 99 ALA A N 1
ATOM 702 C CA . ALA A 1 99 ? -24.344 20.797 32.875 1 51.75 99 ALA A CA 1
ATOM 703 C C . ALA A 1 99 ? -25.469 20.125 33.656 1 51.75 99 ALA A C 1
ATOM 705 O O . ALA A 1 99 ? -26.109 20.75 34.5 1 51.75 99 ALA A O 1
ATOM 706 N N . GLU A 1 100 ? -25.641 18.766 33.375 1 50.62 100 GLU A N 1
ATOM 707 C CA . GLU A 1 100 ? -26.672 18.016 34.094 1 50.62 100 GLU A CA 1
ATOM 708 C C . GLU A 1 100 ? -26.281 17.859 35.562 1 50.62 100 GLU A C 1
ATOM 710 O O . GLU A 1 100 ? -27.125 17.953 36.438 1 50.62 100 GLU A O 1
ATOM 715 N N . ALA A 1 101 ? -25.016 17.719 35.844 1 53.16 101 ALA A N 1
ATOM 716 C CA . ALA A 1 101 ? -24.531 17.625 37.219 1 53.16 101 ALA A CA 1
ATOM 717 C C . ALA A 1 101 ? -24.703 18.938 37.969 1 53.16 101 ALA A C 1
ATOM 719 O O . ALA A 1 101 ? -24.969 18.953 39.156 1 53.16 101 ALA A O 1
ATOM 720 N N . ALA A 1 102 ? -24.578 19.938 37.25 1 49.53 102 ALA A N 1
ATOM 721 C CA . ALA A 1 102 ? -24.734 21.266 37.844 1 49.53 102 ALA A CA 1
ATOM 722 C C . ALA A 1 102 ? -26.203 21.547 38.156 1 49.53 102 ALA A C 1
ATOM 724 O O . ALA A 1 102 ? -26.516 22.203 39.156 1 49.53 102 ALA A O 1
ATOM 725 N N . PHE A 1 103 ? -27.109 21 37.344 1 47.16 103 PHE A N 1
ATOM 726 C CA . PHE A 1 103 ? -28.531 21.203 37.562 1 47.16 103 PHE A CA 1
ATOM 727 C C . PHE A 1 103 ? -29.016 20.359 38.719 1 47.16 103 PHE A C 1
ATOM 729 O O . PHE A 1 103 ? -29.875 20.781 39.5 1 47.16 103 PHE A O 1
ATOM 736 N N . ASP A 1 104 ? -28.422 19.203 38.844 1 48.59 104 ASP A N 1
ATOM 737 C CA . ASP A 1 104 ? -28.844 18.328 39.938 1 48.59 104 ASP A CA 1
ATOM 738 C C . ASP A 1 104 ? -28.344 18.844 41.281 1 48.59 104 ASP A C 1
ATOM 740 O O . ASP A 1 104 ? -29.016 18.688 42.312 1 48.59 104 ASP A O 1
ATOM 744 N N . ALA A 1 105 ? -27.281 19.594 41.312 1 47.25 105 ALA A N 1
ATOM 745 C CA . ALA A 1 105 ? -26.734 20.109 42.562 1 47.25 105 ALA A CA 1
ATOM 746 C C . ALA A 1 105 ? -27.609 21.25 43.094 1 47.25 105 ALA A C 1
ATOM 748 O O . ALA A 1 105 ? -27.625 21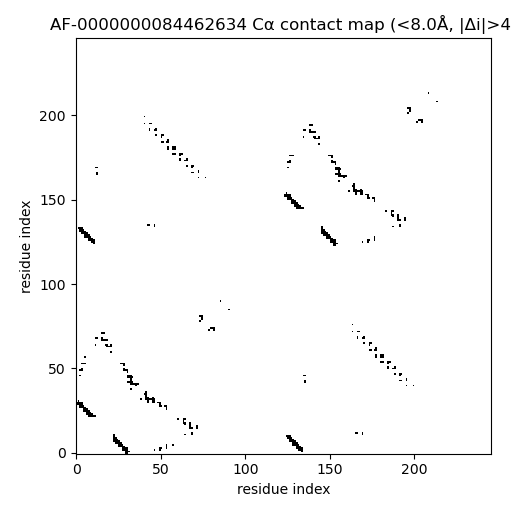.516 44.312 1 47.25 105 ALA A O 1
ATOM 749 N N . GLN A 1 106 ? -28.281 21.922 42.219 1 44.22 106 GLN A N 1
ATOM 750 C CA . GLN A 1 106 ? -29.062 23.062 42.688 1 44.22 106 GLN A CA 1
ATOM 751 C C . GLN A 1 106 ? -30.344 22.594 43.375 1 44.22 106 GLN A C 1
ATOM 753 O O . GLN A 1 106 ? -30.906 23.312 44.219 1 44.22 106 GLN A O 1
ATOM 758 N N . GLU A 1 107 ? -30.828 21.469 43 1 44.25 107 GLU A N 1
ATOM 759 C CA . GLU A 1 107 ? -32.156 21.125 43.531 1 44.25 107 GLU A CA 1
ATOM 760 C C . GLU A 1 107 ? -32.062 20.578 44.969 1 44.25 107 GLU A C 1
ATOM 762 O O . GLU A 1 107 ? -33.062 20.391 45.625 1 44.25 107 GLU A O 1
ATOM 767 N N . GLU A 1 108 ? -30.938 20.125 45.344 1 44.09 108 GLU A N 1
ATOM 768 C CA . GLU A 1 108 ? -30.984 19.438 46.625 1 44.09 108 GLU A CA 1
ATOM 769 C C . GLU A 1 108 ? -31.031 20.438 47.781 1 44.09 108 GLU A C 1
ATOM 771 O O . GLU A 1 108 ? -31.25 20.047 48.938 1 44.09 108 GLU A O 1
ATOM 776 N N . ASP A 1 109 ? -30.594 21.609 47.625 1 42.03 109 ASP A N 1
ATOM 777 C CA . ASP A 1 109 ? -30.359 22.391 48.844 1 42.03 109 ASP A CA 1
ATOM 778 C C . ASP A 1 109 ? -31.688 22.906 49.406 1 42.03 109 ASP A C 1
ATOM 780 O O . ASP A 1 109 ? -31.703 23.531 50.469 1 42.03 109 ASP A O 1
ATOM 784 N N . GLU A 1 110 ? -32.75 22.922 48.625 1 40.84 110 GLU A N 1
ATOM 785 C CA . GLU A 1 110 ? -33.812 23.75 49.156 1 40.84 110 GLU A CA 1
ATOM 786 C C . GLU A 1 110 ? -34.594 23 50.219 1 40.84 110 GLU A C 1
ATOM 788 O O . GLU A 1 110 ? -35.562 23.531 50.781 1 40.84 110 GLU A O 1
ATOM 793 N N . SER A 1 111 ? -34.438 21.75 50.281 1 42.22 111 SER A N 1
ATOM 794 C CA . SER A 1 111 ? -35.562 21.141 51 1 42.22 111 SER A CA 1
ATOM 795 C C . SER A 1 111 ? -35.406 21.312 52.5 1 42.22 111 SER A C 1
ATOM 797 O O . SER A 1 111 ? -36.281 20.938 53.281 1 42.22 111 SER A O 1
ATOM 799 N N . ASP A 1 112 ? -34.25 21.453 52.969 1 39.06 112 ASP A N 1
ATOM 800 C CA . ASP A 1 112 ? -34.156 21.094 54.375 1 39.06 112 ASP A CA 1
ATOM 801 C C . ASP A 1 112 ? -34.719 22.203 55.25 1 39.06 112 ASP A C 1
ATOM 803 O O . ASP A 1 112 ? -34.531 22.188 56.469 1 39.06 112 ASP A O 1
ATOM 807 N N . GLU A 1 113 ? -35.219 23.266 54.719 1 37.78 113 GLU A N 1
ATOM 808 C CA . GLU A 1 113 ? -35.344 24.328 55.719 1 37.78 113 GLU A CA 1
ATOM 809 C C . GLU A 1 113 ? -36.438 24.047 56.719 1 37.78 113 GLU A C 1
ATOM 811 O O . GLU A 1 113 ? -36.562 24.75 57.719 1 37.78 113 GLU A O 1
ATOM 816 N N . ASP A 1 114 ? -37.438 23.391 56.375 1 39.91 114 ASP A N 1
ATOM 817 C CA . ASP A 1 114 ? -38.656 23.812 57.094 1 39.91 114 ASP A CA 1
ATOM 818 C C . ASP A 1 114 ? -38.688 23.188 58.469 1 39.91 114 ASP A C 1
ATOM 820 O O . ASP A 1 114 ? -39.719 23.266 59.156 1 39.91 114 ASP A O 1
ATOM 824 N N . GLY A 1 115 ? -37.812 22.281 58.812 1 37.91 115 GLY A N 1
ATOM 825 C CA . GLY A 1 115 ? -38.25 21.594 60.031 1 37.91 115 GLY A CA 1
ATOM 826 C C . GLY A 1 115 ? -38.25 22.469 61.25 1 37.91 115 GLY A C 1
ATOM 827 O O . GLY A 1 115 ? -37.188 22.859 61.75 1 37.91 115 GLY A O 1
ATOM 828 N N . VAL A 1 116 ? -39.156 23.484 61.219 1 40.03 116 VAL A N 1
ATOM 829 C CA . VAL A 1 116 ? -39.438 24.422 62.312 1 40.03 116 VAL A CA 1
ATOM 830 C C . VAL A 1 116 ? -39.625 23.656 63.625 1 40.03 116 VAL A C 1
ATOM 832 O O . VAL A 1 116 ? -40.312 22.625 63.656 1 40.03 116 VAL A O 1
ATOM 835 N N . ASP A 1 117 ? -38.594 23.734 64.5 1 38.66 117 ASP A N 1
ATOM 836 C CA . ASP A 1 117 ? -38.438 23.297 65.875 1 38.66 117 ASP A CA 1
ATOM 837 C C . ASP A 1 117 ? -39.594 23.844 66.75 1 38.66 117 ASP A C 1
ATOM 839 O O . ASP A 1 117 ? -39.719 25.062 66.875 1 38.66 117 ASP A O 1
ATOM 843 N N . LEU A 1 118 ? -40.844 23.375 66.5 1 35.97 118 LEU A N 1
ATOM 844 C CA . LEU A 1 118 ? -41.938 23.703 67.438 1 35.97 118 LEU A CA 1
ATOM 845 C C . LEU A 1 118 ? -41.531 23.422 68.875 1 35.97 118 LEU A C 1
ATOM 847 O O . LEU A 1 118 ? -41.438 22.25 69.25 1 35.97 118 LEU A O 1
ATOM 851 N N . ALA A 1 119 ? -40.5 24.031 69.375 1 35.69 119 ALA A N 1
ATOM 852 C CA . ALA A 1 119 ? -40.25 23.969 70.812 1 35.69 119 ALA A CA 1
ATOM 853 C C . ALA A 1 119 ? -41.5 24.234 71.625 1 35.69 119 ALA A C 1
ATOM 855 O O . ALA A 1 119 ? -42.406 24.953 71.125 1 35.69 119 ALA A O 1
ATOM 856 N N . GLU A 1 120 ? -41.875 23.359 72.562 1 33.03 120 GLU A N 1
ATOM 857 C CA . GLU A 1 120 ? -42.844 23.125 73.625 1 33.03 120 GLU A CA 1
ATOM 858 C C . GLU A 1 120 ? -43 24.359 74.5 1 33.03 120 GLU A C 1
ATOM 860 O O . GLU A 1 120 ? -42.031 24.859 75.062 1 33.03 120 GLU A O 1
ATOM 865 N N . ALA A 1 121 ? -43.969 25.266 74.25 1 30.94 121 ALA A N 1
ATOM 866 C CA . ALA A 1 121 ? -44.531 26.281 75.125 1 30.94 121 ALA A CA 1
ATOM 867 C C . ALA A 1 121 ? -45 25.656 76.438 1 30.94 121 ALA A C 1
ATOM 869 O O . ALA A 1 121 ? -46 24.938 76.5 1 30.94 121 ALA A O 1
ATOM 870 N N . GLY A 1 122 ? -44.188 24.938 77.188 1 24.94 122 GLY A N 1
ATOM 871 C CA . GLY A 1 122 ? -44.688 24.641 78.5 1 24.94 122 GLY A CA 1
ATOM 872 C C . GLY A 1 122 ? -44.875 25.891 79.375 1 24.94 122 GLY A C 1
ATOM 873 O O . GLY A 1 122 ? -44.906 25.797 80.562 1 24.94 122 GLY A O 1
ATOM 874 N N . ALA A 1 123 ? -45.625 27.062 78.812 1 23.45 123 ALA A N 1
ATOM 875 C CA . ALA A 1 123 ? -46.438 27.656 79.875 1 23.45 123 ALA A CA 1
ATOM 876 C C . ALA A 1 123 ? -47.656 26.781 80.188 1 23.45 123 ALA A C 1
ATOM 878 O O . ALA A 1 123 ? -48.125 26.047 79.312 1 23.45 123 ALA A O 1
ATOM 879 N N . MET B 1 1 ? 8.633 21.297 -5.98 1 77.75 1 MET B N 1
ATOM 880 C CA . MET B 1 1 ? 7.426 21.156 -5.176 1 77.75 1 MET B CA 1
ATOM 881 C C . MET B 1 1 ? 7.41 19.828 -4.438 1 77.75 1 MET B C 1
ATOM 883 O O . MET B 1 1 ? 7.969 18.828 -4.922 1 77.75 1 MET B O 1
ATOM 887 N N . ALA B 1 2 ? 6.891 19.875 -3.207 1 92.31 2 ALA B N 1
ATOM 888 C CA . ALA B 1 2 ? 6.867 18.672 -2.383 1 92.31 2 ALA B CA 1
ATOM 889 C C . ALA B 1 2 ? 5.953 17.609 -2.988 1 92.31 2 ALA B C 1
ATOM 891 O O . ALA B 1 2 ? 4.953 17.938 -3.635 1 92.31 2 ALA B O 1
ATOM 892 N N . ALA B 1 3 ? 6.379 16.297 -2.881 1 95.94 3 ALA B N 1
ATOM 893 C CA . ALA B 1 3 ? 5.562 15.203 -3.396 1 95.94 3 ALA B CA 1
ATOM 894 C C . ALA B 1 3 ? 5.797 13.922 -2.6 1 95.94 3 ALA B C 1
ATOM 896 O O . ALA B 1 3 ? 6.812 13.789 -1.917 1 95.94 3 ALA B O 1
ATOM 897 N N . VAL B 1 4 ? 4.785 13.086 -2.621 1 96.56 4 VAL B N 1
ATOM 898 C CA . VAL B 1 4 ? 4.914 11.695 -2.213 1 96.56 4 VAL B CA 1
ATOM 899 C C . VAL B 1 4 ? 5.117 10.812 -3.443 1 96.56 4 VAL B C 1
ATOM 901 O O . VAL B 1 4 ? 4.352 10.898 -4.406 1 96.56 4 VAL B O 1
ATOM 904 N N . SER B 1 5 ? 6.164 10.008 -3.396 1 96.81 5 SER B N 1
ATOM 905 C CA . SER B 1 5 ? 6.379 9.133 -4.543 1 96.81 5 SER B CA 1
ATOM 906 C C . SER B 1 5 ? 6.629 7.691 -4.098 1 96.81 5 SER B C 1
ATOM 908 O O . SER B 1 5 ? 7.086 7.453 -2.98 1 96.81 5 SER B O 1
ATOM 910 N N . PHE B 1 6 ? 6.25 6.789 -4.98 1 97.19 6 PHE B N 1
ATOM 911 C CA . PHE B 1 6 ? 6.688 5.41 -4.805 1 97.19 6 PHE B CA 1
ATOM 912 C C . PHE B 1 6 ? 6.926 4.738 -6.152 1 97.19 6 PHE B C 1
ATOM 914 O O . PHE B 1 6 ? 6.41 5.191 -7.176 1 97.19 6 PHE B O 1
ATOM 921 N N . SER B 1 7 ? 7.742 3.787 -6.102 1 98.06 7 SER B N 1
ATOM 922 C CA . SER B 1 7 ? 8.031 2.943 -7.254 1 98.06 7 SER B CA 1
ATOM 923 C C . SER B 1 7 ? 8.039 1.467 -6.871 1 98.06 7 SER B C 1
ATOM 925 O O . SER B 1 7 ? 8.242 1.122 -5.707 1 98.06 7 SER B O 1
ATOM 927 N N . TYR B 1 8 ? 7.727 0.675 -7.855 1 97.94 8 TYR B N 1
ATOM 928 C CA . TYR B 1 8 ? 7.734 -0.768 -7.641 1 97.94 8 TYR B CA 1
ATOM 929 C C . TYR B 1 8 ? 8.242 -1.499 -8.883 1 97.94 8 TYR B C 1
ATOM 931 O O . TYR B 1 8 ? 8.211 -0.951 -9.984 1 97.94 8 TYR B O 1
ATOM 939 N N . ALA B 1 9 ? 8.758 -2.609 -8.68 1 97.5 9 ALA B N 1
ATOM 940 C CA . ALA B 1 9 ? 9.125 -3.574 -9.719 1 97.5 9 ALA B CA 1
ATOM 941 C C . ALA B 1 9 ? 8.789 -4.996 -9.281 1 97.5 9 ALA B C 1
ATOM 943 O O . ALA B 1 9 ? 9.172 -5.426 -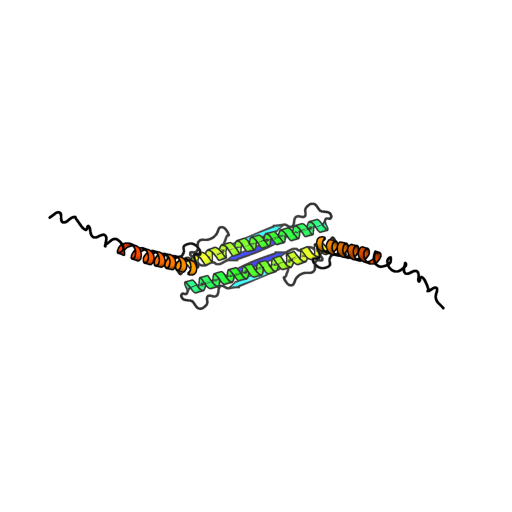8.188 1 97.5 9 ALA B O 1
ATOM 944 N N . LEU B 1 10 ? 8.008 -5.66 -10.18 1 96.38 10 LEU B N 1
ATOM 945 C CA . LEU B 1 10 ? 7.527 -7.012 -9.906 1 96.38 10 LEU B CA 1
ATOM 946 C C . LEU B 1 10 ? 8.047 -7.996 -10.945 1 96.38 10 LEU B C 1
ATOM 948 O O . LEU B 1 10 ? 8.266 -7.621 -12.102 1 96.38 10 LEU B O 1
ATOM 952 N N . GLU B 1 11 ? 8.305 -9.18 -10.539 1 92.31 11 GLU B N 1
ATOM 953 C CA . GLU B 1 11 ? 8.641 -10.289 -11.43 1 92.31 11 GLU B CA 1
ATOM 954 C C . GLU B 1 11 ? 7.66 -11.453 -11.258 1 92.31 11 GLU B C 1
ATOM 956 O O . GLU B 1 11 ? 8 -12.469 -10.641 1 92.31 11 GLU B O 1
ATOM 961 N N . PRO B 1 12 ? 6.465 -11.25 -11.797 1 91 12 PRO B N 1
ATOM 962 C CA . PRO B 1 12 ? 5.477 -12.32 -11.648 1 91 12 PRO B CA 1
ATOM 963 C C . PRO B 1 12 ? 5.836 -13.57 -12.445 1 91 12 PRO B C 1
ATOM 965 O O . PRO B 1 12 ? 6.727 -13.531 -13.297 1 91 12 PRO B O 1
ATOM 968 N N . PRO B 1 13 ? 5.184 -14.672 -12.055 1 89 13 PRO B N 1
ATOM 969 C CA . PRO B 1 13 ? 5.398 -15.891 -12.844 1 89 13 PRO B CA 1
ATOM 970 C C . PRO B 1 13 ? 5.078 -15.695 -14.32 1 89 13 PRO B C 1
ATOM 972 O O . PRO B 1 13 ? 4.242 -14.852 -14.672 1 89 13 PRO B O 1
ATOM 975 N N . ALA B 1 14 ? 5.797 -16.531 -15.141 1 86 14 ALA B N 1
ATOM 976 C CA . ALA B 1 14 ? 5.535 -16.469 -16.578 1 86 14 ALA B CA 1
ATOM 977 C C . ALA B 1 14 ? 4.164 -17.047 -16.906 1 86 14 ALA B C 1
ATOM 979 O O . ALA B 1 14 ? 3.697 -17.984 -16.25 1 86 14 ALA B O 1
ATOM 980 N N . GLY B 1 15 ? 3.502 -16.5 -17.844 1 85.06 15 GLY B N 1
ATOM 981 C CA . GLY B 1 15 ? 2.301 -17.125 -18.375 1 85.06 15 GLY B CA 1
ATOM 982 C C . GLY B 1 15 ? 1.028 -16.625 -17.7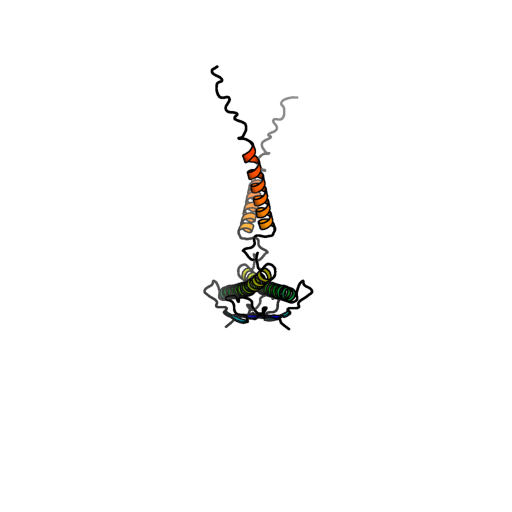19 1 85.06 15 GLY B C 1
ATOM 983 O O . GLY B 1 15 ? -0.069 -17.062 -18.062 1 85.06 15 GLY B O 1
ATOM 984 N N . ILE B 1 16 ? 1.219 -15.758 -16.703 1 89.5 16 ILE B N 1
ATOM 985 C CA . ILE B 1 16 ? -0.017 -15.289 -16.078 1 89.5 16 ILE B CA 1
ATOM 986 C C . ILE B 1 16 ? -0.615 -14.156 -16.922 1 89.5 16 ILE B C 1
ATOM 988 O O . ILE B 1 16 ? 0.101 -13.477 -17.656 1 89.5 16 ILE B O 1
ATOM 992 N N . THR B 1 17 ? -1.971 -14.062 -16.844 1 92.38 17 THR B N 1
ATOM 993 C CA . THR B 1 17 ? -2.639 -12.906 -17.422 1 92.38 17 THR B CA 1
ATOM 994 C C . THR B 1 17 ? -2.379 -11.648 -16.594 1 92.38 17 THR B C 1
ATOM 996 O O . THR B 1 17 ? -2.783 -11.578 -15.43 1 92.38 17 THR B O 1
ATOM 999 N N . ALA B 1 18 ? -1.737 -10.805 -17.25 1 93.5 18 ALA B N 1
ATOM 1000 C CA . ALA B 1 18 ? -1.366 -9.586 -16.547 1 93.5 18 ALA B CA 1
ATOM 1001 C C . ALA B 1 18 ? -2.588 -8.703 -16.281 1 93.5 18 ALA B C 1
ATOM 1003 O O . ALA B 1 18 ? -3.457 -8.57 -17.156 1 93.5 18 ALA B O 1
ATOM 1004 N N . PRO B 1 19 ? -2.615 -8.117 -15.086 1 96.88 19 PRO B N 1
ATOM 1005 C CA . PRO B 1 19 ? -3.639 -7.098 -14.859 1 96.88 19 PRO B CA 1
ATOM 1006 C C . PRO B 1 19 ? -3.324 -5.777 -15.562 1 96.88 19 PRO B C 1
ATOM 1008 O O . PRO B 1 19 ? -2.369 -5.703 -16.344 1 96.88 19 PRO B O 1
ATOM 1011 N N . ALA B 1 20 ? -4.289 -4.77 -15.383 1 97 20 ALA B N 1
ATOM 1012 C CA . ALA B 1 20 ? -4.109 -3.455 -15.992 1 97 20 ALA B CA 1
ATOM 1013 C C . ALA B 1 20 ? -2.863 -2.766 -15.445 1 97 20 ALA B C 1
ATOM 1015 O O . ALA B 1 20 ? -2.209 -1.998 -16.156 1 97 20 ALA B O 1
ATOM 1016 N N . GLU B 1 21 ? -2.488 -3.072 -14.195 1 97.38 21 GLU B N 1
ATOM 1017 C CA . GLU B 1 21 ? -1.313 -2.484 -13.562 1 97.38 21 GLU B CA 1
ATOM 1018 C C . GLU B 1 21 ? -0.025 -3.076 -14.125 1 97.38 21 GLU B C 1
ATOM 1020 O O . GLU B 1 21 ? 0.14 -4.297 -14.164 1 97.38 21 GLU B O 1
ATOM 1025 N N . PRO B 1 22 ? 0.915 -2.188 -14.562 1 97.56 22 PRO B N 1
ATOM 1026 C CA . PRO B 1 22 ? 2.166 -2.709 -15.125 1 97.56 22 PRO B CA 1
ATOM 1027 C C . PRO B 1 22 ? 3.051 -3.373 -14.07 1 97.56 22 PRO B C 1
ATOM 1029 O O . PRO B 1 22 ? 2.824 -3.197 -12.867 1 97.56 22 PRO B O 1
ATOM 1032 N N . LYS B 1 23 ? 4.062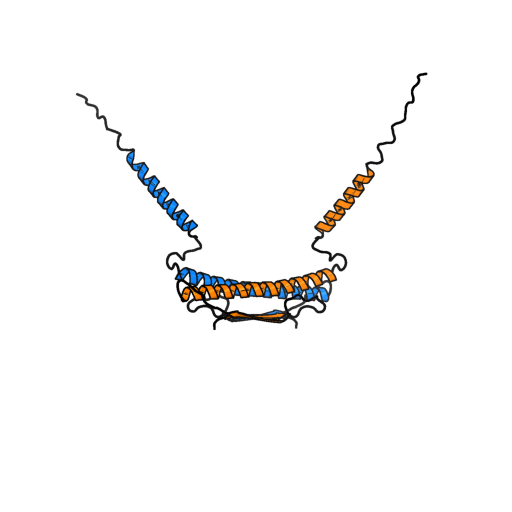 -4.156 -14.539 1 97 23 LYS B N 1
ATOM 1033 C CA . LYS B 1 23 ? 4.973 -4.883 -13.656 1 97 23 LYS B CA 1
ATOM 1034 C C . LYS B 1 23 ? 5.934 -3.928 -12.953 1 97 23 LYS B C 1
ATOM 1036 O O . LYS B 1 23 ? 6.609 -4.312 -11.992 1 97 23 LYS B O 1
ATOM 1041 N N . ALA B 1 24 ? 6.117 -2.779 -13.547 1 97.81 24 ALA B N 1
ATOM 1042 C CA . ALA B 1 24 ? 6.957 -1.749 -12.945 1 97.81 24 ALA B CA 1
ATOM 1043 C C . ALA B 1 24 ? 6.449 -0.353 -13.289 1 97.81 24 ALA B C 1
ATOM 1045 O O . ALA B 1 24 ? 5.984 -0.113 -14.406 1 97.81 24 ALA B O 1
ATOM 1046 N N . ALA B 1 25 ? 6.449 0.5 -12.273 1 98.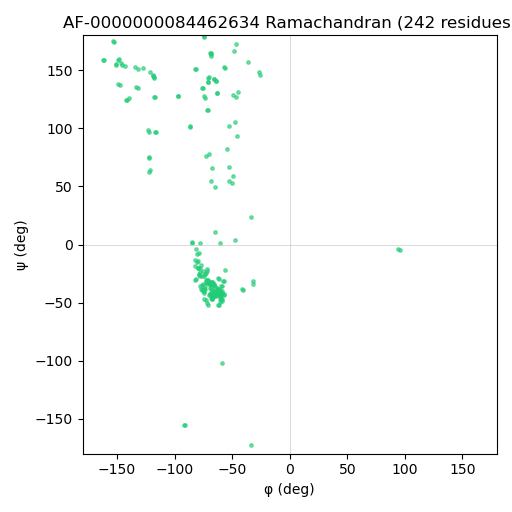31 25 ALA B N 1
ATOM 1047 C CA . ALA B 1 25 ? 6.051 1.887 -12.508 1 98.31 25 ALA B CA 1
ATOM 1048 C C . ALA B 1 25 ? 6.539 2.793 -11.383 1 98.31 25 ALA B C 1
ATOM 1050 O O . ALA B 1 25 ? 6.938 2.311 -10.32 1 98.31 25 ALA B O 1
ATOM 1051 N N . LYS B 1 26 ? 6.609 4.039 -11.703 1 97.94 26 LYS B N 1
ATOM 1052 C CA . LYS B 1 26 ? 6.855 5.105 -10.734 1 97.94 26 LYS B CA 1
ATOM 1053 C C . LYS B 1 26 ? 5.672 6.062 -10.656 1 97.94 26 LYS B C 1
ATOM 1055 O O . LYS B 1 26 ? 5.148 6.5 -11.68 1 97.94 26 LYS B O 1
ATOM 1060 N N . HIS B 1 27 ? 5.184 6.281 -9.445 1 98 27 HIS B N 1
ATOM 1061 C CA . HIS B 1 27 ? 4.066 7.195 -9.211 1 98 27 HIS B CA 1
ATOM 1062 C C . HIS B 1 27 ? 4.488 8.359 -8.32 1 98 27 HIS B C 1
ATOM 1064 O O . HIS B 1 27 ? 5.305 8.188 -7.41 1 98 27 HIS B O 1
ATOM 1070 N N . SER B 1 28 ? 3.939 9.531 -8.617 1 98 28 SER B N 1
ATOM 1071 C CA . SER B 1 28 ? 4.191 10.734 -7.84 1 98 28 SER B CA 1
ATOM 1072 C C . SER B 1 28 ? 2.896 11.484 -7.535 1 98 28 SER B C 1
ATOM 1074 O O . SER B 1 28 ? 2.043 11.633 -8.414 1 98 28 SER B O 1
ATOM 1076 N N . PHE B 1 29 ? 2.742 11.922 -6.312 1 98 29 PHE B N 1
ATOM 1077 C CA . PHE B 1 29 ? 1.567 12.625 -5.816 1 98 29 PHE B CA 1
ATOM 1078 C C . PHE B 1 29 ? 1.954 13.984 -5.238 1 98 29 PHE B C 1
ATOM 1080 O O . PHE B 1 29 ? 2.42 14.07 -4.102 1 98 29 PHE B O 1
ATOM 1087 N N . PRO B 1 30 ? 1.768 14.992 -6.059 1 97.5 30 PRO B N 1
ATOM 1088 C CA . PRO B 1 30 ? 2.195 16.312 -5.602 1 97.5 30 PRO B CA 1
ATOM 1089 C C . PRO B 1 30 ? 1.416 16.797 -4.379 1 97.5 30 PRO B C 1
ATOM 1091 O O . PRO B 1 30 ? 0.224 16.5 -4.25 1 97.5 30 PRO B O 1
ATOM 1094 N N . VAL B 1 31 ? 2.133 17.438 -3.473 1 96.12 31 VAL B N 1
ATOM 1095 C CA . VAL B 1 31 ? 1.501 18.156 -2.369 1 96.12 31 VAL B CA 1
ATOM 1096 C C . VAL B 1 31 ? 1.159 19.578 -2.809 1 96.12 31 VAL B C 1
ATOM 1098 O O . VAL B 1 31 ? 2.037 20.438 -2.881 1 96.12 31 VAL B O 1
ATOM 1101 N N . VAL B 1 32 ? -0.14 19.766 -3.111 1 95.19 32 VAL B N 1
ATOM 1102 C CA . VAL B 1 32 ? -0.591 21.062 -3.615 1 95.19 32 VAL B CA 1
ATOM 1103 C C . VAL B 1 32 ? -1.578 21.688 -2.629 1 95.19 32 VAL B C 1
ATOM 1105 O O . VAL B 1 32 ? -2.771 21.375 -2.656 1 95.19 32 VAL B O 1
ATOM 1108 N N . PRO B 1 33 ? -1 22.531 -1.835 1 92.81 33 PRO B N 1
ATOM 1109 C CA . PRO B 1 33 ? -1.901 23.156 -0.867 1 92.81 33 PRO B CA 1
ATOM 1110 C C . PRO B 1 33 ? -2.986 24 -1.533 1 92.81 33 PRO B C 1
ATOM 1112 O O . PRO B 1 33 ? -2.715 24.703 -2.514 1 92.81 33 PRO B O 1
ATOM 1115 N N . GLY B 1 34 ? -4.211 23.75 -1.096 1 91.31 34 GLY B N 1
ATOM 1116 C CA . GLY B 1 34 ? -5.32 24.594 -1.53 1 91.31 34 GLY B CA 1
ATOM 1117 C C . GLY B 1 34 ? -5.59 25.75 -0.596 1 91.31 34 GLY B C 1
ATOM 1118 O O . GLY B 1 34 ? -4.668 26.297 0.008 1 91.31 34 GLY B O 1
ATOM 1119 N N . ALA B 1 35 ? -6.852 26.172 -0.671 1 86.44 35 ALA B N 1
ATOM 1120 C CA . ALA B 1 35 ? -7.301 27.219 0.247 1 86.44 35 ALA B CA 1
ATOM 1121 C C . ALA B 1 35 ? -7.527 26.656 1.647 1 86.44 35 ALA B C 1
ATOM 1123 O O . ALA B 1 35 ? -7.852 25.469 1.805 1 86.44 35 ALA B O 1
ATOM 1124 N N . GLY B 1 36 ? -7.059 27.328 2.67 1 80.56 36 GLY B N 1
ATOM 1125 C CA . GLY B 1 36 ? -7.301 26.953 4.051 1 80.56 36 GLY B CA 1
ATOM 1126 C C . GLY B 1 36 ? -7.27 28.125 5.012 1 80.56 36 GLY B C 1
ATOM 1127 O O . GLY B 1 36 ? -7.137 29.266 4.59 1 80.56 36 GLY B O 1
ATOM 1128 N N . ARG B 1 37 ? -7.629 27.766 6.277 1 84.94 37 ARG B N 1
ATOM 1129 C CA . ARG B 1 37 ? -7.609 28.797 7.312 1 84.94 37 ARG B CA 1
ATOM 1130 C C . ARG B 1 37 ? -6.223 29.422 7.426 1 84.94 37 ARG B C 1
ATOM 1132 O O . ARG B 1 37 ? -6.098 30.594 7.805 1 84.94 37 ARG B O 1
ATOM 1139 N N . SER B 1 38 ? -5.211 28.594 7.148 1 88.25 38 SER B N 1
ATOM 1140 C CA . SER B 1 38 ? -3.82 29.031 7.141 1 88.25 38 SER B CA 1
ATOM 1141 C C . SER B 1 38 ? -3.004 28.25 6.109 1 88.25 38 SER B C 1
ATOM 1143 O O . SER B 1 38 ? -3.412 27.172 5.672 1 88.25 38 SER B O 1
ATOM 1145 N N . ALA B 1 39 ? -1.903 28.844 5.75 1 86.25 39 ALA B N 1
ATOM 1146 C CA . ALA B 1 39 ? -0.994 28.172 4.82 1 86.25 39 ALA B CA 1
ATOM 1147 C C . ALA B 1 39 ? -0.509 26.844 5.391 1 86.25 39 ALA B C 1
ATOM 1149 O O . ALA B 1 39 ? -0.342 25.875 4.648 1 86.25 39 ALA B O 1
ATOM 1150 N N . THR B 1 40 ? -0.325 26.859 6.672 1 87.06 40 THR B N 1
ATOM 1151 C CA . THR B 1 40 ? 0.148 25.656 7.352 1 87.06 40 THR B CA 1
ATOM 1152 C C . THR B 1 40 ? -0.907 24.562 7.301 1 87.06 40 THR B C 1
ATOM 1154 O O . THR B 1 40 ? -0.601 23.406 6.965 1 87.06 40 THR B O 1
ATOM 1157 N N . GLU B 1 41 ? -2.041 24.891 7.586 1 86.69 41 GLU B N 1
ATOM 1158 C CA . GLU B 1 41 ? -3.139 23.922 7.535 1 86.69 41 GLU B CA 1
ATOM 1159 C C . GLU B 1 41 ? -3.348 23.406 6.117 1 86.69 41 GLU B C 1
ATOM 1161 O O . GLU B 1 41 ? -3.57 22.203 5.922 1 86.69 41 GLU B O 1
ATOM 1166 N N . ALA B 1 42 ? -3.262 24.25 5.18 1 91.31 42 ALA B N 1
ATOM 1167 C CA . ALA B 1 42 ? -3.443 23.875 3.779 1 91.31 42 ALA B CA 1
ATOM 1168 C C . ALA B 1 42 ? -2.371 22.891 3.34 1 91.31 42 ALA B C 1
ATOM 1170 O O . ALA B 1 42 ? -2.66 21.938 2.602 1 91.31 42 ALA B O 1
ATOM 1171 N N . TYR B 1 43 ? -1.209 23.094 3.82 1 92.62 43 TYR B N 1
ATOM 1172 C CA . TYR B 1 43 ? -0.119 22.203 3.455 1 92.62 43 TYR B CA 1
ATOM 1173 C C . TYR B 1 43 ? -0.312 20.828 4.082 1 92.62 43 TYR B C 1
ATOM 1175 O O . TYR B 1 43 ? -0.12 19.797 3.418 1 92.62 43 TYR B O 1
ATOM 1183 N N . TYR B 1 44 ? -0.71 20.781 5.355 1 93.12 44 TYR B N 1
ATOM 1184 C CA . TYR B 1 44 ? -0.918 19.516 6.055 1 93.12 44 TYR B CA 1
ATOM 1185 C C . TYR B 1 44 ? -2.031 18.703 5.395 1 93.12 44 TYR B C 1
ATOM 1187 O O . TYR B 1 44 ? -1.901 17.5 5.215 1 93.12 44 TYR B O 1
ATOM 1195 N N . THR B 1 45 ? -3.029 19.391 5.043 1 92.62 45 THR B N 1
ATOM 1196 C CA . THR B 1 45 ? -4.145 18.719 4.379 1 92.62 45 THR B CA 1
ATOM 1197 C C . THR B 1 45 ? -3.709 18.141 3.037 1 92.62 45 THR B C 1
ATOM 1199 O O . THR B 1 45 ? -4.027 16.984 2.723 1 92.62 45 THR B O 1
ATOM 1202 N N . ALA B 1 46 ? -2.98 18.891 2.336 1 95.25 46 ALA B N 1
ATOM 1203 C CA . ALA B 1 46 ? -2.5 18.438 1.031 1 95.25 46 ALA B CA 1
ATOM 1204 C C . ALA B 1 46 ? -1.532 17.266 1.176 1 95.25 46 ALA B C 1
ATOM 1206 O O . ALA B 1 46 ? -1.564 16.328 0.38 1 95.25 46 ALA B O 1
ATOM 1207 N N . ALA B 1 47 ? -0.686 17.344 2.188 1 95.88 47 ALA B N 1
ATOM 1208 C CA . ALA B 1 47 ? 0.276 16.281 2.434 1 95.88 47 ALA B CA 1
ATOM 1209 C C . ALA B 1 47 ? -0.434 14.977 2.799 1 95.88 47 ALA B C 1
ATOM 1211 O O . ALA B 1 47 ? -0.088 13.914 2.287 1 95.88 47 ALA B O 1
ATOM 1212 N N . SER B 1 48 ? -1.461 15.117 3.658 1 94.81 48 SER B N 1
ATOM 1213 C CA . SER B 1 48 ? -2.24 13.945 4.043 1 94.81 48 SER B CA 1
ATOM 1214 C C . SER B 1 48 ? -2.941 13.328 2.84 1 94.81 48 SER B C 1
ATOM 1216 O O . SER B 1 48 ? -2.975 12.102 2.697 1 94.81 48 SER B O 1
ATOM 1218 N N . ALA B 1 49 ? -3.4 14.148 2.023 1 96.19 49 ALA B N 1
ATOM 1219 C CA . ALA B 1 49 ? -4.086 13.664 0.828 1 96.19 49 ALA B CA 1
ATOM 1220 C C . ALA B 1 49 ? -3.121 12.945 -0.108 1 96.19 49 ALA B C 1
ATOM 1222 O O . ALA B 1 49 ? -3.469 11.922 -0.702 1 96.19 49 ALA B O 1
ATOM 1223 N N . ALA B 1 50 ? -1.98 13.531 -0.258 1 97.62 50 ALA B N 1
ATOM 1224 C CA . ALA B 1 50 ? -0.967 12.906 -1.105 1 97.62 50 ALA B CA 1
ATOM 1225 C C . ALA B 1 50 ? -0.578 11.531 -0.574 1 97.62 50 ALA B C 1
ATOM 1227 O O . ALA B 1 50 ? -0.452 10.578 -1.342 1 97.62 50 ALA B O 1
ATOM 1228 N N . LEU B 1 51 ? -0.47 11.414 0.749 1 97.69 51 LEU B N 1
ATOM 1229 C CA . LEU B 1 51 ? -0.126 10.148 1.377 1 97.69 51 LEU B CA 1
ATOM 1230 C C . LEU B 1 51 ? -1.237 9.125 1.175 1 97.69 51 LEU B C 1
ATOM 1232 O O . LEU B 1 51 ? -0.966 7.957 0.874 1 97.69 51 LEU B O 1
ATOM 1236 N N . LYS B 1 52 ? -2.398 9.539 1.337 1 97.56 52 LYS B N 1
ATOM 1237 C CA . LYS B 1 52 ? -3.545 8.648 1.163 1 97.56 52 LYS B CA 1
ATOM 1238 C C . LYS B 1 52 ? -3.643 8.156 -0.277 1 97.56 52 LYS B C 1
ATOM 1240 O O . LYS B 1 52 ? -3.938 6.984 -0.516 1 97.56 52 LYS B O 1
ATOM 1245 N N . SER B 1 53 ? -3.422 9 -1.194 1 98 53 SER B N 1
ATOM 1246 C CA . SER B 1 53 ? -3.475 8.625 -2.605 1 98 53 SER B CA 1
ATOM 1247 C C . SER B 1 53 ? -2.379 7.625 -2.955 1 98 53 SER B C 1
ATOM 1249 O O . SER B 1 53 ? -2.613 6.68 -3.707 1 98 53 SER B O 1
ATOM 1251 N N . ALA B 1 54 ? -1.215 7.871 -2.449 1 98.12 54 ALA B N 1
ATOM 1252 C CA . ALA B 1 54 ? -0.109 6.941 -2.668 1 98.12 54 ALA B CA 1
ATOM 1253 C C . ALA B 1 54 ? -0.433 5.562 -2.105 1 98.12 54 ALA B C 1
ATOM 1255 O O . ALA B 1 54 ? -0.195 4.547 -2.762 1 98.12 54 ALA B O 1
ATOM 1256 N N . GLN B 1 55 ? -0.985 5.566 -0.896 1 97.88 55 GLN B N 1
ATOM 1257 C CA . GLN B 1 55 ? -1.372 4.312 -0.255 1 97.88 55 GLN B CA 1
ATOM 1258 C C . GLN B 1 55 ? -2.404 3.562 -1.091 1 97.88 55 GLN B C 1
ATOM 1260 O O . GLN B 1 55 ? -2.275 2.357 -1.31 1 97.88 55 GLN B O 1
ATOM 1265 N N . ALA B 1 56 ? -3.375 4.238 -1.522 1 98.19 56 ALA B N 1
ATOM 1266 C CA . ALA B 1 56 ? -4.438 3.645 -2.328 1 98.19 56 ALA B CA 1
ATOM 1267 C C . ALA B 1 56 ? -3.881 3.059 -3.623 1 98.19 56 ALA B C 1
ATOM 1269 O O . ALA B 1 56 ? -4.262 1.956 -4.027 1 98.19 56 ALA B O 1
ATOM 1270 N N . GLN B 1 57 ? -3 3.803 -4.238 1 98.25 57 GLN B N 1
ATOM 1271 C CA . GLN B 1 57 ? -2.418 3.33 -5.492 1 98.25 57 GLN B CA 1
ATOM 1272 C C . GLN B 1 57 ? -1.556 2.092 -5.266 1 98.25 57 GLN B C 1
ATOM 1274 O O . GLN B 1 57 ? -1.6 1.146 -6.055 1 98.25 57 GLN B O 1
ATOM 1279 N N . ALA B 1 58 ? -0.789 2.129 -4.227 1 98.06 58 ALA B N 1
ATOM 1280 C CA . ALA B 1 58 ? 0.021 0.958 -3.898 1 98.06 58 ALA B CA 1
ATOM 1281 C C . ALA B 1 58 ? -0.858 -0.267 -3.658 1 98.06 58 ALA B C 1
ATOM 1283 O O . ALA B 1 58 ? -0.567 -1.355 -4.16 1 98.06 58 ALA B O 1
ATOM 1284 N N . ASN B 1 59 ? -1.908 -0.099 -2.881 1 98.19 59 ASN B N 1
ATOM 1285 C CA . ASN B 1 59 ? -2.834 -1.194 -2.613 1 98.19 59 ASN B CA 1
ATOM 1286 C C . ASN B 1 59 ? -3.469 -1.718 -3.898 1 98.19 59 ASN B C 1
ATOM 1288 O O . ASN B 1 59 ? -3.625 -2.928 -4.07 1 98.19 59 ASN B O 1
ATOM 1292 N N . GLU B 1 60 ? -3.848 -0.84 -4.723 1 98.38 60 GLU B N 1
ATOM 1293 C CA . GLU B 1 60 ? -4.438 -1.234 -5.996 1 98.38 60 GLU B CA 1
ATOM 1294 C C . GLU B 1 60 ? -3.473 -2.092 -6.812 1 98.38 60 GLU B C 1
ATOM 1296 O O . GLU B 1 60 ? -3.85 -3.148 -7.32 1 98.38 60 GLU B O 1
ATOM 1301 N N . VAL B 1 61 ? -2.27 -1.641 -6.93 1 98.19 61 VAL B N 1
ATOM 1302 C CA . VAL B 1 61 ? -1.256 -2.326 -7.723 1 98.19 61 VAL B CA 1
ATOM 1303 C C . VAL B 1 61 ? -1.003 -3.719 -7.148 1 98.19 61 VAL B C 1
ATOM 1305 O O . VAL B 1 61 ? -1.1 -4.719 -7.867 1 98.19 61 VAL B O 1
ATOM 1308 N N . PHE B 1 62 ? -0.724 -3.824 -5.84 1 98.12 62 PHE B N 1
ATOM 1309 C CA . PHE B 1 62 ? -0.317 -5.09 -5.242 1 98.12 62 PHE B CA 1
ATOM 1310 C C . PHE B 1 62 ? -1.494 -6.055 -5.168 1 98.12 62 PHE B C 1
ATOM 1312 O O . PHE B 1 62 ? -1.321 -7.27 -5.32 1 98.12 62 PHE B O 1
ATOM 1319 N N . SER B 1 63 ? -2.668 -5.496 -4.98 1 97.75 63 SER B N 1
ATOM 1320 C CA . SER B 1 63 ? -3.848 -6.352 -4.977 1 97.75 63 SER B CA 1
ATOM 1321 C C . SER B 1 63 ? -4.117 -6.926 -6.363 1 97.75 63 SER B C 1
ATOM 1323 O O . SER B 1 63 ? -4.457 -8.102 -6.496 1 97.75 63 SER B O 1
ATOM 1325 N N . ALA B 1 64 ? -3.979 -6.109 -7.402 1 98.06 64 ALA B N 1
ATOM 1326 C CA . ALA B 1 64 ? -4.227 -6.566 -8.766 1 98.06 64 ALA B CA 1
ATOM 1327 C C . ALA B 1 64 ? -3.283 -7.707 -9.141 1 98.06 64 ALA B C 1
ATOM 1329 O O . ALA B 1 64 ? -3.709 -8.711 -9.727 1 98.06 64 ALA B O 1
ATOM 1330 N N . TRP B 1 65 ? -2.086 -7.555 -8.758 1 97.81 65 TRP B N 1
ATOM 1331 C CA . TRP B 1 65 ? -1.094 -8.562 -9.109 1 97.81 65 TRP B CA 1
ATOM 1332 C C . TRP B 1 65 ? -1.243 -9.805 -8.234 1 97.81 65 TRP B C 1
ATOM 1334 O O . TRP B 1 65 ? -1.069 -10.93 -8.703 1 97.81 65 TRP B O 1
ATOM 1344 N N . LYS B 1 66 ? -1.525 -9.641 -6.973 1 96.06 66 LYS B N 1
ATOM 1345 C CA . LYS B 1 66 ? -1.802 -10.766 -6.086 1 96.06 66 LYS B CA 1
ATOM 1346 C C . LYS B 1 66 ? -2.965 -11.602 -6.605 1 96.06 66 LYS B C 1
ATOM 1348 O O . LYS B 1 66 ? -2.887 -12.836 -6.637 1 96.06 66 LYS B O 1
ATOM 1353 N N . ASP B 1 67 ? -3.959 -10.945 -7.039 1 96.31 67 ASP B N 1
ATOM 1354 C CA . ASP B 1 67 ? -5.125 -11.633 -7.582 1 96.31 67 ASP B CA 1
ATOM 1355 C C . ASP B 1 67 ? -4.777 -12.383 -8.867 1 96.31 67 ASP B C 1
ATOM 1357 O O . ASP B 1 67 ? -5.203 -13.516 -9.062 1 96.31 67 ASP B O 1
ATOM 1361 N N . ALA B 1 68 ? -4.004 -11.695 -9.727 1 96.25 68 ALA B N 1
ATOM 1362 C CA . ALA B 1 68 ? -3.605 -12.32 -10.984 1 96.25 68 ALA B CA 1
ATOM 1363 C C . ALA B 1 68 ? -2.775 -13.578 -10.727 1 96.25 68 ALA B C 1
ATOM 1365 O O . ALA B 1 68 ? -3.002 -14.617 -11.359 1 96.25 68 ALA B O 1
ATOM 1366 N N . VAL B 1 69 ? -1.891 -13.5 -9.828 1 95.56 69 VAL B N 1
ATOM 1367 C CA . VAL B 1 69 ? -1.045 -14.633 -9.477 1 95.56 69 VAL B CA 1
ATOM 1368 C C . VAL B 1 69 ? -1.889 -15.727 -8.812 1 95.56 69 VAL B C 1
ATOM 1370 O O . VAL B 1 69 ? -1.743 -16.906 -9.125 1 95.56 69 VAL B O 1
ATOM 1373 N N . GLY B 1 70 ? -2.693 -15.32 -7.91 1 92.69 70 GLY B N 1
ATOM 1374 C CA . GLY B 1 70 ? -3.578 -16.25 -7.234 1 92.69 70 GLY B CA 1
ATOM 1375 C C . GLY B 1 70 ? -4.508 -16.984 -8.18 1 92.69 70 GLY B C 1
ATOM 1376 O O . GLY B 1 70 ? -4.719 -18.203 -8.047 1 92.69 70 GLY B O 1
ATOM 1377 N N . ASP B 1 71 ? -5.047 -16.281 -9.125 1 91.38 71 ASP B N 1
ATOM 1378 C CA . ASP B 1 71 ? -5.941 -16.859 -10.117 1 91.38 71 ASP B CA 1
ATOM 1379 C C . ASP B 1 71 ? -5.207 -17.875 -10.992 1 91.38 71 ASP B C 1
ATOM 1381 O O . ASP B 1 71 ? -5.746 -18.938 -11.305 1 91.38 71 ASP B O 1
ATOM 1385 N N . ALA B 1 72 ? -4.004 -17.531 -11.375 1 89.62 72 ALA B N 1
ATOM 1386 C CA . ALA B 1 72 ? -3.197 -18.438 -12.195 1 89.62 72 ALA B CA 1
ATOM 1387 C C . ALA B 1 72 ? -2.84 -19.703 -11.438 1 89.62 72 ALA B C 1
ATOM 1389 O O . ALA B 1 72 ? -2.807 -20.797 -12.016 1 89.62 72 ALA B O 1
ATOM 1390 N N . GLU B 1 73 ? -2.602 -19.578 -10.164 1 86.25 73 GLU B N 1
ATOM 1391 C CA . GLU B 1 73 ? -2.287 -20.719 -9.312 1 86.25 73 GLU B CA 1
ATOM 1392 C C . GLU B 1 73 ? -3.477 -21.672 -9.195 1 86.25 73 GLU B C 1
ATOM 1394 O O . GLU B 1 73 ? -3.32 -22.891 -9.297 1 86.25 73 GLU B O 1
ATOM 1399 N N . LYS B 1 74 ? -4.664 -21.141 -8.992 1 83.56 74 LYS B N 1
ATOM 1400 C CA . LYS B 1 74 ? -5.887 -21.938 -8.891 1 83.56 74 LYS B CA 1
ATOM 1401 C C . LYS B 1 74 ? -6.16 -22.703 -10.188 1 83.56 74 LYS B C 1
ATOM 1403 O O . LYS B 1 74 ? -6.605 -23.844 -10.148 1 83.56 74 LYS B O 1
ATOM 1408 N N . HIS B 1 75 ? -5.93 -22.047 -11.281 1 79.62 75 HIS B N 1
ATOM 1409 C CA . HIS B 1 75 ? -6.172 -22.672 -12.578 1 79.62 75 HIS B CA 1
ATOM 1410 C C . HIS B 1 75 ? -5.191 -23.812 -12.836 1 79.62 75 HIS B C 1
ATOM 1412 O O . HIS B 1 75 ? -5.523 -24.781 -13.516 1 79.62 75 HIS B O 1
ATOM 1418 N N . LYS B 1 76 ? -4.07 -23.672 -12.344 1 76 76 LYS B N 1
ATOM 1419 C CA . LYS B 1 76 ? -3.07 -24.719 -12.531 1 76 76 LYS B CA 1
ATOM 1420 C C . LYS B 1 76 ? -3.359 -25.922 -11.641 1 76 76 LYS B C 1
ATOM 1422 O O . LYS B 1 76 ? -3.113 -27.062 -12.031 1 76 76 LYS B O 1
ATOM 1427 N N . GLU B 1 77 ? -3.785 -25.688 -10.391 1 68.81 77 GLU B N 1
ATOM 1428 C CA . GLU B 1 77 ? -4.066 -26.781 -9.461 1 68.81 77 GLU B CA 1
ATOM 1429 C C . GLU B 1 77 ? -5.383 -27.484 -9.812 1 68.81 77 GLU B C 1
ATOM 1431 O O . GLU B 1 77 ? -5.547 -28.672 -9.555 1 68.81 77 GLU B O 1
ATOM 1436 N N . ASN B 1 78 ? -6.414 -26.688 -10.055 1 62.59 78 ASN B N 1
ATOM 1437 C CA . ASN B 1 78 ? -7.691 -27.281 -10.414 1 62.59 78 ASN B CA 1
ATOM 1438 C C . ASN B 1 78 ? -8.188 -26.781 -11.773 1 62.59 78 ASN B C 1
ATOM 1440 O O . ASN B 1 78 ? -9.07 -25.938 -11.836 1 62.59 78 ASN B O 1
ATOM 1444 N N . PRO B 1 79 ? -7.379 -27.094 -12.82 1 56.16 79 PRO B N 1
ATOM 1445 C CA . PRO B 1 79 ? -7.824 -26.594 -14.125 1 56.16 79 PRO B CA 1
ATOM 1446 C C . PRO B 1 79 ? -9.328 -26.734 -14.328 1 56.16 79 PRO B C 1
ATOM 1448 O O . PRO B 1 79 ? -9.93 -25.953 -15.078 1 56.16 79 PRO B O 1
ATOM 1451 N N . GLY B 1 80 ? -9.922 -27.766 -13.891 1 52.62 80 GLY B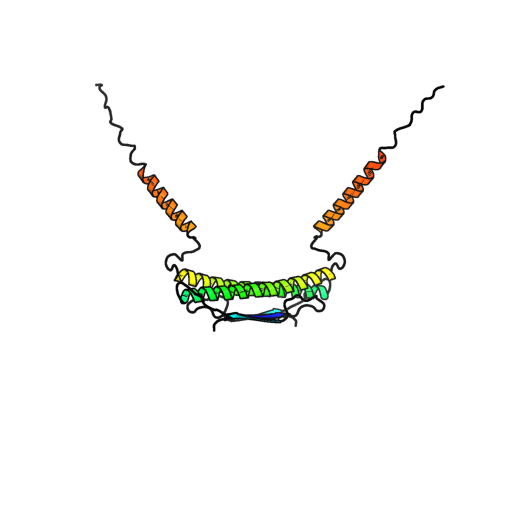 N 1
ATOM 1452 C CA . GLY B 1 80 ? -11.352 -27.969 -14.078 1 52.62 80 GLY B CA 1
ATOM 1453 C C . GLY B 1 80 ? -12.195 -27.031 -13.227 1 52.62 80 GLY B C 1
ATOM 1454 O O . GLY B 1 80 ? -13.305 -26.656 -13.625 1 52.62 80 GLY B O 1
ATOM 1455 N N . ASN B 1 81 ? -11.945 -26.969 -11.961 1 49.5 81 ASN B N 1
ATOM 1456 C CA . ASN B 1 81 ? -12.836 -26.328 -11 1 49.5 81 ASN B CA 1
ATOM 1457 C C . ASN B 1 81 ? -12.586 -24.828 -10.93 1 49.5 81 ASN B C 1
ATOM 1459 O O . ASN B 1 81 ? -13.055 -24.156 -10 1 49.5 81 ASN B O 1
ATOM 1463 N N . VAL B 1 82 ? -11.719 -24.438 -11.695 1 48.22 82 VAL B N 1
ATOM 1464 C 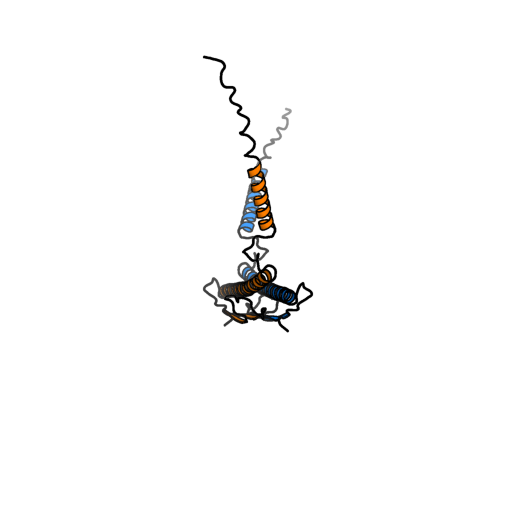CA . VAL B 1 82 ? -11.391 -23.047 -11.445 1 48.22 82 VAL B CA 1
ATOM 1465 C C . VAL B 1 82 ? -12.602 -22.156 -11.75 1 48.22 82 VAL B C 1
ATOM 1467 O O . VAL B 1 82 ? -12.594 -21.406 -12.719 1 48.22 82 VAL B O 1
ATOM 1470 N N . GLY B 1 83 ? -13.781 -22.734 -11.969 1 43 83 GLY B N 1
ATOM 1471 C CA . GLY B 1 83 ? -14.836 -21.734 -11.984 1 43 83 GLY B CA 1
ATOM 1472 C C . GLY B 1 83 ? -14.766 -20.781 -10.805 1 43 83 GLY B C 1
ATOM 1473 O O . GLY B 1 83 ? -14.125 -21.078 -9.797 1 43 83 GLY B O 1
ATOM 1474 N N . LYS B 1 84 ? -15.438 -19.641 -10.727 1 45.56 84 LYS B N 1
ATOM 1475 C CA . LYS B 1 84 ? -15.508 -18.625 -9.672 1 45.56 84 LYS B CA 1
ATOM 1476 C C . LYS B 1 84 ? -15.398 -19.266 -8.289 1 45.56 84 LYS B C 1
ATOM 1478 O O . LYS B 1 84 ? -15.523 -20.484 -8.148 1 45.56 84 LYS B O 1
ATOM 1483 N N . GLY B 1 85 ? -15.547 -18.703 -7.023 1 42.12 85 GLY B N 1
ATOM 1484 C CA . GLY B 1 85 ? -15.492 -18.891 -5.586 1 42.12 85 GLY B CA 1
ATOM 1485 C C . GLY B 1 85 ? -16.234 -20.141 -5.129 1 42.12 85 GLY B C 1
ATOM 1486 O O . GLY B 1 85 ? -16.75 -20.188 -4.008 1 42.12 85 GLY B O 1
ATOM 1487 N N . GLN B 1 86 ? -16.828 -21.062 -5.84 1 40.81 86 GLN B N 1
ATOM 1488 C CA . GLN B 1 86 ? -17.625 -21.984 -5.039 1 40.81 86 GLN B CA 1
ATOM 1489 C C . GLN B 1 86 ? -16.734 -22.938 -4.242 1 40.81 86 GLN B C 1
ATOM 1491 O O . GLN B 1 86 ? -15.977 -23.719 -4.82 1 40.81 86 GLN B O 1
ATOM 1496 N N . GLY B 1 87 ? -16.125 -22.516 -3.166 1 42.91 87 GLY B N 1
ATOM 1497 C CA . GLY B 1 87 ? -15.422 -23.297 -2.162 1 42.91 87 GLY B CA 1
ATOM 1498 C C . GLY B 1 87 ? -15.914 -24.719 -2.064 1 42.91 87 GLY B C 1
ATOM 1499 O O . GLY B 1 87 ? -17 -25.047 -2.557 1 42.91 87 GLY B O 1
ATOM 1500 N N . LYS B 1 88 ? -15.117 -25.688 -1.779 1 44.47 88 LYS B N 1
ATOM 1501 C CA . LYS B 1 88 ? -15.477 -27.062 -1.502 1 44.47 88 LYS B CA 1
ATOM 1502 C C . LYS B 1 88 ? -16.844 -27.156 -0.829 1 44.47 88 LYS B C 1
ATOM 1504 O O . LYS B 1 88 ? -17.594 -28.109 -1.053 1 44.47 88 LYS B O 1
ATOM 1509 N N . ALA B 1 89 ? -17.125 -26.14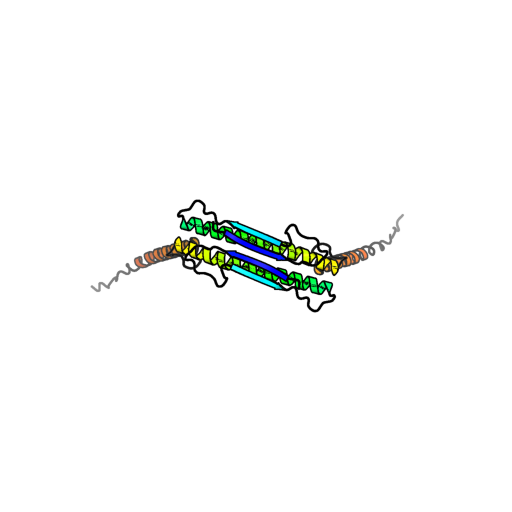1 -0.078 1 48.94 89 ALA B N 1
ATOM 1510 C CA . ALA B 1 89 ? -18.406 -26.078 0.63 1 48.94 89 ALA B CA 1
ATOM 1511 C C . ALA B 1 89 ? -19.547 -25.812 -0.338 1 48.94 89 ALA B C 1
ATOM 1513 O O . ALA B 1 89 ? -20.625 -26.406 -0.202 1 48.94 89 ALA B O 1
ATOM 1514 N N . SER B 1 90 ? -19.281 -25.141 -1.334 1 51.69 90 SER B N 1
ATOM 1515 C CA . SER B 1 90 ? -20.328 -24.875 -2.318 1 51.69 90 SER B CA 1
ATOM 1516 C C . SER B 1 90 ? -20.484 -26.047 -3.289 1 51.69 90 SER B C 1
ATOM 1518 O O . SER B 1 90 ? -21.594 -26.375 -3.693 1 51.69 90 SER B O 1
ATOM 1520 N N . ARG B 1 91 ? -19.484 -26.734 -3.553 1 49.03 91 ARG B N 1
ATOM 1521 C CA . ARG B 1 91 ? -19.547 -27.969 -4.316 1 49.03 91 ARG B CA 1
ATOM 1522 C C . ARG B 1 91 ? -20.125 -29.109 -3.479 1 49.03 91 ARG B C 1
ATOM 1524 O O . ARG B 1 91 ? -20.906 -29.922 -3.98 1 49.03 91 ARG B O 1
ATOM 1531 N N . MET B 1 92 ? -19.688 -29.016 -2.25 1 50.62 92 MET B N 1
ATOM 1532 C CA . MET B 1 92 ? -20.266 -29.984 -1.329 1 50.62 92 MET B CA 1
ATOM 1533 C C . MET B 1 92 ? -21.734 -29.688 -1.081 1 50.62 92 MET B C 1
ATOM 1535 O O . MET B 1 92 ? -22.562 -30.609 -1.008 1 50.62 92 MET B O 1
ATOM 1539 N N . MET B 1 93 ? -22.094 -28.469 -1.013 1 51.66 93 MET B N 1
ATOM 1540 C CA . MET B 1 93 ? -23.5 -28.109 -0.857 1 51.66 93 MET B CA 1
ATOM 1541 C C . MET B 1 93 ? -24.281 -28.422 -2.125 1 51.66 93 MET B C 1
ATOM 1543 O O . MET B 1 93 ? -25.422 -28.875 -2.055 1 51.66 93 MET B O 1
ATOM 1547 N N . ALA B 1 94 ? -23.766 -28.312 -3.234 1 50.66 94 ALA B N 1
ATOM 1548 C CA . ALA B 1 94 ? -24.391 -28.656 -4.5 1 50.66 94 ALA B CA 1
ATOM 1549 C C . ALA B 1 94 ? -24.469 -30.172 -4.68 1 50.66 94 ALA B C 1
ATOM 1551 O O . ALA B 1 94 ? -25.469 -30.703 -5.188 1 50.66 94 ALA B O 1
ATOM 1552 N N . ALA B 1 95 ? -23.531 -30.859 -4.234 1 50.09 95 ALA B N 1
ATOM 1553 C CA . ALA B 1 95 ? -23.547 -32.312 -4.273 1 50.09 95 ALA B CA 1
ATOM 1554 C C . ALA B 1 95 ? -24.594 -32.875 -3.32 1 50.09 95 ALA B C 1
ATOM 1556 O O . ALA B 1 95 ? -25.297 -33.812 -3.66 1 50.09 95 ALA B O 1
ATOM 1557 N N . ASN B 1 96 ? -24.656 -32.281 -2.109 1 52.69 96 ASN B N 1
ATOM 1558 C CA . ASN B 1 96 ? -25.656 -32.719 -1.156 1 52.69 96 ASN B CA 1
ATOM 1559 C C . ASN B 1 96 ? -27.078 -32.438 -1.668 1 52.69 96 ASN B C 1
ATOM 1561 O O . ASN B 1 96 ? -27.984 -33.25 -1.498 1 52.69 96 ASN B O 1
ATOM 1565 N N . LYS B 1 97 ? -27.266 -31.297 -2.283 1 52.44 97 LYS B N 1
ATOM 1566 C CA . LYS B 1 97 ? -28.562 -30.969 -2.857 1 52.44 97 LYS B CA 1
ATOM 1567 C C . LYS B 1 97 ? -28.906 -31.891 -4.02 1 52.44 97 LYS B C 1
ATOM 1569 O O . LYS B 1 97 ? -30.047 -32.312 -4.164 1 52.44 97 LYS B O 1
ATOM 1574 N N . ALA B 1 98 ? -27.953 -32.281 -4.742 1 52.22 98 ALA B N 1
ATOM 1575 C CA . ALA B 1 98 ? -28.141 -33.219 -5.848 1 52.22 98 ALA B CA 1
ATOM 1576 C C . ALA B 1 98 ? -28.453 -34.625 -5.328 1 52.22 98 ALA B C 1
ATOM 1578 O O . ALA B 1 98 ? -29.297 -35.344 -5.891 1 52.22 98 ALA B O 1
ATOM 1579 N N . ALA B 1 99 ? -27.922 -34.969 -4.223 1 51.41 99 ALA B N 1
ATOM 1580 C CA . ALA B 1 99 ? -28.172 -36.25 -3.582 1 51.41 99 ALA B CA 1
ATOM 1581 C C . ALA B 1 99 ? -29.562 -36.312 -2.953 1 51.41 99 ALA B C 1
ATOM 1583 O O . ALA B 1 99 ? -30.266 -37.312 -3.033 1 51.41 99 ALA B O 1
ATOM 1584 N N . GLU B 1 100 ? -29.984 -35.094 -2.324 1 50.88 100 GLU B N 1
ATOM 1585 C CA . GLU B 1 100 ? -31.312 -35.031 -1.716 1 50.88 100 GLU B CA 1
ATOM 1586 C C . GLU B 1 100 ? -32.406 -35.062 -2.777 1 50.88 100 GLU B C 1
ATOM 1588 O O . GLU B 1 100 ? -33.438 -35.688 -2.588 1 50.88 100 GLU B O 1
ATOM 1593 N N . ALA B 1 101 ? -32.188 -34.5 -3.916 1 53.06 101 ALA B N 1
ATOM 1594 C CA . ALA B 1 101 ? -33.125 -34.531 -5.02 1 53.06 101 ALA B CA 1
ATOM 1595 C C . ALA B 1 101 ? -33.312 -35.938 -5.586 1 53.06 101 ALA B C 1
ATOM 1597 O O . ALA B 1 101 ? -34.406 -36.312 -6.012 1 53.06 101 ALA B O 1
ATOM 1598 N N . ALA B 1 102 ? -32.281 -36.625 -5.527 1 49.19 102 ALA B N 1
ATOM 1599 C CA . ALA B 1 102 ? -32.312 -38 -6.023 1 49.19 102 ALA B CA 1
ATOM 1600 C C . ALA B 1 102 ? -33.094 -38.906 -5.074 1 49.19 102 ALA B C 1
ATOM 1602 O O . ALA B 1 102 ? -33.781 -39.812 -5.516 1 49.19 102 ALA B O 1
ATOM 1603 N N . PHE B 1 103 ? -33.062 -38.562 -3.758 1 47.88 103 PHE B N 1
ATOM 1604 C CA . PHE B 1 103 ? -33.75 -39.375 -2.766 1 47.88 103 PHE B CA 1
ATOM 1605 C C . PHE B 1 103 ? -35.25 -39.094 -2.799 1 47.88 103 PHE B C 1
ATOM 1607 O O . PHE B 1 103 ? -36.062 -40 -2.619 1 47.88 103 PHE B O 1
ATOM 1614 N N . ASP B 1 104 ? -35.594 -37.875 -3.047 1 48.56 104 ASP B N 1
ATOM 1615 C CA . ASP B 1 104 ? -37.031 -37.5 -3.059 1 48.56 104 ASP B CA 1
ATOM 1616 C C . ASP B 1 104 ? -37.719 -38.062 -4.297 1 48.56 104 ASP B C 1
ATOM 1618 O O . ASP B 1 104 ? -38.906 -38.406 -4.246 1 48.56 104 ASP B O 1
ATOM 1622 N N . ALA B 1 105 ? -37.062 -38.344 -5.375 1 48 105 ALA B N 1
ATOM 1623 C CA . ALA B 1 105 ? -37.688 -38.844 -6.598 1 48 105 ALA B CA 1
ATOM 1624 C C . ALA B 1 105 ? -38.062 -40.312 -6.438 1 48 105 ALA B C 1
ATOM 1626 O O . ALA B 1 105 ? -38.938 -40.812 -7.137 1 48 105 ALA B O 1
ATOM 1627 N N . GLN B 1 106 ? -37.406 -41.031 -5.527 1 44.31 106 GLN B N 1
ATOM 1628 C CA . GLN B 1 106 ? -37.719 -42.469 -5.406 1 44.31 106 GLN B CA 1
ATOM 1629 C C . GLN B 1 106 ? -39 -42.688 -4.621 1 44.31 106 GLN B C 1
ATOM 1631 O O . GLN B 1 106 ? -39.656 -43.719 -4.781 1 44.31 106 GLN B O 1
ATOM 1636 N N . GLU B 1 107 ? -39.375 -41.812 -3.76 1 44.41 107 GLU B N 1
ATOM 1637 C CA . GLU B 1 107 ? -40.469 -42.156 -2.863 1 44.41 107 GLU B CA 1
ATOM 1638 C C . GLU B 1 107 ? -41.812 -41.938 -3.533 1 44.41 107 GLU B C 1
ATOM 1640 O O . GLU B 1 107 ? -42.875 -42.281 -2.975 1 44.41 107 GLU B O 1
ATOM 1645 N N . GLU B 1 108 ? -41.906 -41.219 -4.539 1 44.62 108 GLU B N 1
ATOM 1646 C CA . GLU B 1 108 ? -43.25 -40.875 -4.988 1 44.62 108 GLU B CA 1
ATOM 1647 C C . GLU B 1 108 ? -43.875 -42.031 -5.742 1 44.62 108 GLU B C 1
ATOM 1649 O O . GLU B 1 108 ? -45.094 -42.031 -6.035 1 44.62 108 GLU B O 1
ATOM 1654 N N . ASP B 1 109 ? -43.188 -42.969 -6.266 1 42.62 109 ASP B N 1
ATOM 1655 C CA . ASP B 1 109 ? -43.812 -43.844 -7.23 1 42.62 109 ASP B CA 1
ATOM 1656 C C . ASP B 1 109 ? -44.656 -44.906 -6.527 1 42.62 109 ASP B C 1
ATOM 1658 O O . ASP B 1 109 ? -45.312 -45.719 -7.184 1 42.62 109 ASP B O 1
ATOM 1662 N N . GLU B 1 110 ? -44.438 -45.188 -5.25 1 41.09 110 GLU B N 1
ATOM 1663 C CA . GLU B 1 110 ? -44.969 -46.469 -4.805 1 41.09 110 GLU B CA 1
ATOM 1664 C C . GLU B 1 110 ? -46.469 -46.344 -4.465 1 41.09 110 GLU B C 1
ATOM 1666 O O . GLU B 1 110 ? -47.094 -47.281 -4.004 1 41.09 110 GLU B O 1
ATOM 1671 N N . SER B 1 111 ? -46.969 -45.188 -4.355 1 42.22 111 SER B N 1
ATOM 1672 C CA . SER B 1 111 ? -48.219 -45.219 -3.613 1 42.22 111 SER B CA 1
ATOM 1673 C C . SER B 1 111 ? -49.375 -45.719 -4.48 1 42.22 111 SER B C 1
ATOM 1675 O O . SER B 1 111 ? -50.469 -45.969 -3.98 1 42.22 111 SER B O 1
ATOM 1677 N N . ASP B 1 112 ? -49.344 -45.562 -5.719 1 38.88 112 ASP B N 1
ATOM 1678 C CA . ASP B 1 112 ? -50.656 -45.531 -6.359 1 38.88 112 ASP B CA 1
ATOM 1679 C C . ASP B 1 112 ? -51.219 -46.938 -6.539 1 38.88 112 ASP B C 1
ATOM 1681 O O . ASP B 1 112 ? -52.25 -47.125 -7.195 1 38.88 112 ASP B O 1
ATOM 1685 N N . GLU B 1 113 ? -50.531 -48 -6.289 1 38.09 113 GLU B N 1
ATOM 1686 C CA . GLU B 1 113 ? -51.062 -49.156 -7.012 1 38.09 113 GLU B CA 1
ATOM 1687 C C . GLU B 1 113 ? -52.281 -49.75 -6.309 1 38.09 113 GLU B C 1
ATOM 1689 O O . GLU B 1 113 ? -52.812 -50.75 -6.754 1 38.09 113 GLU B O 1
ATOM 1694 N N . ASP B 1 114 ? -52.562 -49.438 -5.117 1 39.84 114 ASP B N 1
ATOM 1695 C CA . ASP B 1 114 ? -53.375 -50.469 -4.48 1 39.84 114 ASP B CA 1
ATOM 1696 C C . ASP B 1 114 ? -54.844 -50.312 -4.879 1 39.84 114 ASP B C 1
ATOM 1698 O O . ASP B 1 114 ? -55.719 -50.969 -4.297 1 39.84 114 ASP B O 1
ATOM 1702 N N . GLY B 1 115 ? -55.25 -49.281 -5.641 1 36.81 115 GLY B N 1
ATOM 1703 C CA . GLY B 1 115 ? -56.688 -49.094 -5.637 1 36.81 115 GLY B CA 1
ATOM 1704 C C . GLY B 1 115 ? -57.438 -50.219 -6.332 1 36.81 115 GLY B C 1
ATOM 1705 O O . GLY B 1 115 ? -57.531 -50.25 -7.562 1 36.81 115 GLY B O 1
ATOM 1706 N N . VAL B 1 116 ? -57.219 -51.5 -5.93 1 39.69 116 VAL B N 1
ATOM 1707 C CA . VAL B 1 116 ? -57.969 -52.625 -6.457 1 39.69 116 VAL B CA 1
ATOM 1708 C C . VAL B 1 116 ? -59.469 -52.344 -6.309 1 39.69 116 VAL B C 1
ATOM 1710 O O . VAL B 1 116 ? -59.938 -51.938 -5.23 1 39.69 116 VAL B O 1
ATOM 1713 N N . ASP B 1 117 ? -60.125 -51.938 -7.441 1 37.84 117 ASP B N 1
ATOM 1714 C CA . ASP B 1 117 ? -61.531 -51.656 -7.77 1 37.84 117 ASP B CA 1
ATOM 1715 C C . ASP B 1 117 ? -62.438 -52.812 -7.434 1 37.84 117 ASP B C 1
ATOM 1717 O O . ASP B 1 117 ? -62.25 -53.938 -7.953 1 37.84 117 ASP B O 1
ATOM 1721 N N . LEU B 1 118 ? -62.875 -53 -6.215 1 35.66 118 LEU B N 1
ATOM 1722 C CA . LEU B 1 118 ? -63.969 -53.844 -5.754 1 35.66 118 LEU B CA 1
ATOM 1723 C C . LEU B 1 118 ? -65.25 -53.594 -6.555 1 35.66 118 LEU B C 1
ATOM 1725 O O . LEU B 1 118 ? -65.875 -52.562 -6.363 1 35.66 118 LEU B O 1
ATOM 1729 N N . ALA B 1 119 ? -65.125 -53.688 -7.859 1 35.41 119 ALA B N 1
ATOM 1730 C CA . ALA B 1 119 ? -66.375 -53.5 -8.617 1 35.41 119 ALA B CA 1
ATOM 1731 C C . ALA B 1 119 ? -67.5 -54.281 -7.977 1 35.41 119 ALA B C 1
ATOM 1733 O O . ALA B 1 119 ? -67.312 -55.344 -7.406 1 35.41 119 ALA B O 1
ATOM 1734 N N . GLU B 1 120 ? -68.625 -53.625 -7.77 1 31.97 120 GLU B N 1
ATOM 1735 C CA . GLU B 1 120 ? -70 -53.625 -7.227 1 31.97 120 GLU B CA 1
ATOM 1736 C C . GLU B 1 120 ? -70.75 -54.844 -7.719 1 31.97 120 GLU B C 1
ATOM 1738 O O . GLU B 1 120 ? -70.75 -55.188 -8.906 1 31.97 120 GLU B O 1
ATOM 1743 N N . ALA B 1 121 ? -71.375 -55.594 -6.738 1 32.03 121 ALA B N 1
ATOM 1744 C CA . ALA B 1 121 ? -72.312 -56.719 -6.617 1 32.03 121 ALA B CA 1
ATOM 1745 C C . ALA B 1 121 ? -73.625 -56.438 -7.367 1 32.03 121 ALA B C 1
ATOM 1747 O O . ALA B 1 121 ? -74.5 -57.281 -7.426 1 32.03 121 ALA B O 1
ATOM 1748 N N . GLY B 1 122 ? -73.875 -55.156 -7.574 1 27.14 122 GLY B N 1
ATOM 1749 C CA . GLY B 1 122 ? -75.312 -54.938 -7.664 1 27.14 122 GLY B CA 1
ATOM 1750 C C . GLY B 1 122 ? -75.938 -55.75 -8.781 1 27.14 122 GLY B C 1
ATOM 1751 O O . GLY B 1 122 ? -76.938 -56.469 -8.555 1 27.14 122 GLY B O 1
ATOM 1752 N N . ALA B 1 123 ? -76.25 -55.125 -9.953 1 25.33 123 ALA B N 1
ATOM 1753 C CA . ALA B 1 123 ? -77.438 -55.188 -10.836 1 25.33 123 ALA B CA 1
ATOM 1754 C C . ALA B 1 123 ? -77.312 -56.375 -11.781 1 25.33 123 ALA B C 1
ATOM 1756 O O . ALA B 1 123 ? -76.25 -56.75 -12.195 1 25.33 123 ALA B O 1
#

pLDDT: mean 75.15, std 24.39, range [23.45, 98.38]

Radius of gyration: 35.58 Å; Cα contacts (8 Å, |Δi|>4): 272; chains: 2; bounding box: 94×86×98 Å

Organism: NCBI:txid879819

Sequence (246 aa):
MAAVSFSYALEPPAGITAPAEPKAAKHSFPVVPGAGRSATEAYYTAASAALKSAQAQANEVFSAWKDAVGDAEKHKENPGNVGKGQGKASRMMAANKAAEAAFDAQEEDESDEDGVDLAEAGAMAAVSFSYALEPPAGITAPAEPKAAKHSFPVVPGAGRSATEAYYTAASAALKSAQAQANEVFSAWKDAVGDAEKHKENPGNVGKGQGKASRMMAANKAAEAAFDAQEEDESDEDGVDLAEAGA

Foldseek 3Di:
DDKDKDWDAADADPPWDADPADRIDIDIQDQDFDDDPDPVVSSVVSVVVRVVVNVVVVCVNVVRVVVRRVLVVLCVVCVPPSDDPCDVVNVVVVVVVVVVVVVVVVPPPPPPPDPPPPPDPPD/DDKDKDKAAADADPPWDADPADRIDIDIQDQDFDDDPDPVVSSVVSVVVRVVVNVVVVCVNVVRRVVRRVLVVLCVVCVPPSDDPCPVVNVVVVVVVVVVVVVVVVPPPPPDPPPPPPPDPDD

Secondary structure (DSSP, 8-state):
--EEEEEEE--PPTT----SS-SEEEEEEE----S-SSHHHHHHHHHHHHHHHHHHHHHHHHHHHHHHHHHHHHHHH-TTT-SSS--HHHHHHHHHHHHHHHHHHHHTTTGGGG---------/--EEEEEEE--PPTT----SS-SEEEEEEE----S-SSHHHHHHHHHHHHHHHHHHHHHHHHHHHHHHHHHHHHHHH-TTT-SSS--HHHHHHHHHHHHHHHHHHHGGGGGGGG---------

Solvent-accessible surface area (backbone atoms only — not comparable to full-atom values): 14111 Å² total; per-residue (Å²): 130,52,38,33,34,42,32,38,40,51,57,73,73,86,89,52,69,75,53,94,60,69,57,55,52,77,47,77,28,65,41,63,54,61,88,55,100,37,74,66,55,13,41,46,53,20,43,40,48,20,34,51,50,52,40,51,51,48,47,51,45,36,49,44,49,36,49,32,48,52,51,46,47,42,36,68,76,36,64,82,65,52,55,77,92,62,48,70,63,48,51,48,51,49,48,49,50,53,50,51,52,54,54,56,62,63,63,62,69,69,67,73,68,68,79,70,79,78,73,80,76,79,118,130,49,36,33,32,39,34,39,39,52,59,73,74,85,90,51,68,76,52,94,60,70,56,54,54,78,49,75,29,66,42,63,54,62,88,54,99,38,75,67,56,13,39,47,52,21,44,42,48,19,34,51,50,51,38,52,51,47,48,50,47,35,50,44,50,35,47,31,50,50,51,47,46,43,37,68,76,34,64,82,67,54,55,78,85,66,47,71,64,48,52,48,50,51,48,50,52,53,52,52,54,56,55,59,64,63,66,66,71,71,68,72,73,71,77,74,78,78,77,81,86,75,131